Protein AF-A0A2V6ZSS8-F1 (afdb_monomer_lite)

pLDDT: mean 82.19, std 24.08, range [28.84, 98.81]

Foldseek 3Di:
DQPLVVFDDDPFKGFVLVVLQDPPRQLVVCLVQVLQNLQQCVCLQDPNDPPNQQLGIGTPVGYSSVSTDRDPDDAQQDDPVNSVVRSVVCNVVTCRVVSVVSNCRRVVVVVCVVCVQAADADQEEDADEPSGPVCVPPPNVVVVVCNCVRYVNYDYPPPNPPPVDVPDDPPDDPPDPPPPDDDPDDDDDDDD

Sequence (192 aa):
MRPTAAMPRTDEAIFYQLYFQTPGVAEAELERDVRATIRRLAYSGSGNAPGRDSIAMVSRGGGFLDHTTDPDTLPPWLSAADIEFYAGEFGRTGFRGGLSWYRNIDRNWELLAPFAGAVVTVPALYVAGDRDLVVRFPGMEQLIANLSTFVPQLRADGHAARLRALDAAGAGTRGERRHARIPQGRLKDAVR

Secondary structure (DSSP, 8-state):
--HHHHS-B-SSEEEHHHHTTSTTHHHHHHTTTHHHHHHHHHHHTSTT-S-GGGTTEEETTS-GGGGS---SS--TTS-HHHHHHHHHHHHHH-SHHHHHHHHTHHHHHHHTGGGTT----S-EEE---TT-TGGGSTTHHHHHHTHHHH-TTEEE-SS------S-S------------------------

Structure (mmCIF, N/CA/C/O backbone):
data_AF-A0A2V6ZSS8-F1
#
_entry.id   AF-A0A2V6ZSS8-F1
#
loop_
_atom_site.group_PDB
_atom_site.id
_atom_site.type_symbol
_atom_site.label_atom_id
_atom_site.label_alt_id
_atom_site.label_comp_id
_atom_site.label_asym_id
_atom_site.label_entity_id
_atom_site.label_seq_id
_atom_site.pdbx_PDB_ins_code
_atom_site.Cartn_x
_atom_site.Cartn_y
_atom_site.Cartn_z
_atom_site.occupancy
_atom_site.B_iso_or_equiv
_atom_site.auth_seq_id
_atom_site.auth_comp_id
_atom_site.auth_asym_id
_atom_site.auth_atom_id
_atom_site.pdbx_PDB_model_num
ATOM 1 N N . MET A 1 1 ? -23.009 4.887 0.726 1.00 86.88 1 MET A N 1
ATOM 2 C CA . MET A 1 1 ? -22.294 4.737 -0.561 1.00 86.88 1 MET A CA 1
ATOM 3 C C . MET A 1 1 ? -21.157 3.756 -0.334 1.00 86.88 1 MET A C 1
ATOM 5 O O . MET A 1 1 ? -20.526 3.859 0.709 1.00 86.88 1 MET A O 1
ATOM 9 N N . ARG A 1 2 ? -20.928 2.802 -1.245 1.00 94.94 2 ARG A N 1
ATOM 10 C CA . ARG A 1 2 ? -19.780 1.887 -1.141 1.00 94.94 2 ARG A CA 1
ATOM 11 C C . ARG A 1 2 ? -18.461 2.667 -1.273 1.00 94.94 2 ARG A C 1
ATOM 13 O O . ARG A 1 2 ? -18.422 3.569 -2.113 1.00 94.94 2 ARG A O 1
ATOM 20 N N . PRO A 1 3 ? -17.408 2.346 -0.502 1.00 95.62 3 PRO A N 1
ATOM 21 C CA . PRO A 1 3 ? -16.135 3.058 -0.579 1.00 95.62 3 PRO A CA 1
ATOM 22 C C . PRO A 1 3 ? -15.560 3.145 -1.993 1.00 95.62 3 PRO A C 1
ATOM 24 O O . PRO A 1 3 ? -15.170 4.232 -2.409 1.00 95.62 3 PRO A O 1
ATOM 27 N N . THR A 1 4 ? -15.564 2.051 -2.765 1.00 96.50 4 THR A N 1
ATOM 28 C CA . THR A 1 4 ? -15.014 2.083 -4.130 1.00 96.50 4 THR A CA 1
ATOM 29 C C . THR A 1 4 ? -15.743 3.092 -5.010 1.00 96.50 4 THR A C 1
ATOM 31 O O . THR A 1 4 ? -15.096 3.769 -5.799 1.00 96.50 4 THR A O 1
ATOM 34 N N . ALA A 1 5 ? -17.058 3.274 -4.850 1.00 96.12 5 ALA A N 1
ATOM 35 C CA . ALA A 1 5 ? -17.843 4.246 -5.613 1.00 96.12 5 ALA A CA 1
ATOM 36 C C . ALA A 1 5 ? -17.461 5.706 -5.310 1.00 96.12 5 ALA A C 1
ATOM 38 O O . ALA A 1 5 ? -17.611 6.555 -6.183 1.00 96.12 5 ALA A O 1
ATOM 39 N N . ALA A 1 6 ? -16.938 5.981 -4.111 1.00 94.06 6 ALA A N 1
ATOM 40 C CA . ALA A 1 6 ? -16.473 7.305 -3.700 1.00 94.06 6 ALA A CA 1
ATOM 41 C C . ALA A 1 6 ? -15.018 7.597 -4.108 1.00 94.06 6 ALA A C 1
ATOM 43 O O . ALA A 1 6 ? -14.571 8.737 -4.000 1.00 94.06 6 ALA A O 1
ATOM 44 N N . MET A 1 7 ? -14.258 6.585 -4.545 1.00 93.81 7 MET A N 1
ATOM 45 C CA . MET A 1 7 ? -12.843 6.763 -4.874 1.00 93.81 7 MET A CA 1
ATOM 46 C C . MET A 1 7 ? -12.642 7.626 -6.132 1.00 93.81 7 MET A C 1
ATOM 48 O O . MET A 1 7 ? -13.392 7.454 -7.108 1.00 93.81 7 MET A O 1
ATOM 52 N N . PRO A 1 8 ? -11.598 8.486 -6.146 1.00 93.06 8 PRO A N 1
ATOM 53 C CA . PRO A 1 8 ? -11.291 9.368 -7.267 1.00 93.06 8 PRO A CA 1
ATOM 54 C C . PRO A 1 8 ? -11.157 8.638 -8.604 1.00 93.06 8 PRO A C 1
ATOM 56 O O . PRO A 1 8 ? -10.581 7.550 -8.705 1.00 93.06 8 PRO A O 1
ATOM 59 N N . ARG A 1 9 ? -11.687 9.268 -9.649 1.00 94.38 9 ARG A N 1
ATOM 60 C CA . ARG A 1 9 ? -11.610 8.821 -11.041 1.00 94.38 9 ARG A CA 1
ATOM 61 C C . ARG A 1 9 ? -11.859 10.009 -11.964 1.00 94.38 9 ARG A C 1
ATOM 63 O O . ARG A 1 9 ? -12.684 10.861 -11.645 1.00 94.38 9 ARG A O 1
ATOM 70 N N . THR A 1 10 ? -11.180 10.026 -13.097 1.00 94.31 10 THR A N 1
ATOM 71 C CA . THR A 1 10 ? -11.422 10.938 -14.218 1.00 94.31 10 THR A CA 1
ATOM 72 C C . THR A 1 10 ? -11.614 10.115 -15.494 1.00 94.31 10 THR A C 1
ATOM 74 O O . THR A 1 10 ? -11.645 8.870 -15.454 1.00 94.31 10 THR A O 1
ATOM 77 N N . ASP A 1 11 ? -11.749 10.797 -16.627 1.00 94.44 11 ASP A N 1
ATOM 78 C CA . ASP A 1 11 ? -11.800 10.151 -17.936 1.00 94.44 11 ASP A CA 1
ATOM 79 C C . ASP A 1 11 ? -10.444 9.518 -18.296 1.00 94.44 11 ASP A C 1
ATOM 81 O O . ASP A 1 11 ? -10.400 8.487 -18.960 1.00 94.44 11 ASP A O 1
ATOM 85 N N . GLU A 1 12 ? -9.341 10.043 -17.759 1.00 94.06 12 GLU A N 1
ATOM 86 C CA . GLU A 1 12 ? -7.968 9.637 -18.072 1.00 94.06 12 GLU A CA 1
ATOM 87 C C . GLU A 1 12 ? -7.365 8.669 -17.048 1.00 94.06 12 GLU A C 1
ATOM 89 O O . GLU A 1 12 ? -6.534 7.834 -17.412 1.00 94.06 12 GLU A O 1
ATOM 94 N N . ALA A 1 13 ? -7.763 8.755 -15.773 1.00 94.81 13 ALA A N 1
ATOM 95 C CA . ALA A 1 13 ? -7.125 8.009 -14.690 1.00 94.81 13 ALA A CA 1
ATOM 96 C C . ALA A 1 13 ? -8.104 7.514 -13.616 1.00 94.81 13 ALA A C 1
ATOM 98 O O . ALA A 1 13 ? -9.203 8.037 -13.429 1.00 94.81 13 ALA A O 1
ATOM 99 N N . ILE A 1 14 ? -7.687 6.493 -12.871 1.00 95.62 14 ILE A N 1
ATOM 100 C CA . ILE A 1 14 ? -8.422 5.926 -11.736 1.00 95.62 14 ILE A CA 1
ATOM 101 C C . ILE A 1 14 ? -7.524 5.820 -10.514 1.00 95.62 14 ILE A C 1
ATOM 103 O O . ILE A 1 14 ? -6.328 5.591 -10.641 1.00 95.62 14 ILE A O 1
ATOM 107 N N . PHE A 1 15 ? -8.097 5.931 -9.319 1.00 94.75 15 PHE A N 1
ATOM 108 C CA . PHE A 1 15 ? -7.344 5.679 -8.095 1.00 94.75 15 PHE A CA 1
ATOM 109 C C . PHE A 1 15 ? -6.757 4.256 -8.084 1.00 94.75 15 PHE A C 1
ATOM 111 O O . PHE A 1 15 ? -7.429 3.306 -8.489 1.00 94.75 15 PHE A O 1
ATOM 118 N N . TYR A 1 16 ? -5.526 4.080 -7.601 1.00 94.06 16 TYR A N 1
ATOM 119 C CA . TYR A 1 16 ? -4.794 2.808 -7.695 1.00 94.06 16 TYR A CA 1
ATOM 120 C C . TYR A 1 16 ? -5.544 1.616 -7.075 1.00 94.06 16 TYR A C 1
ATOM 122 O O . TYR A 1 16 ? -5.496 0.499 -7.588 1.00 94.06 16 TYR A O 1
ATOM 130 N N . GLN A 1 17 ? -6.318 1.843 -6.009 1.00 95.81 17 GLN A N 1
ATOM 131 C CA . GLN A 1 17 ? -7.118 0.779 -5.393 1.00 95.81 17 GLN A CA 1
ATOM 132 C C . GLN A 1 17 ? -8.233 0.276 -6.317 1.00 95.81 17 GLN A C 1
ATOM 134 O O . GLN A 1 17 ? -8.630 -0.885 -6.206 1.00 95.81 17 GLN A O 1
ATOM 139 N N . LEU A 1 18 ? -8.720 1.123 -7.235 1.00 96.81 18 LEU A N 1
ATOM 140 C CA . LEU A 1 18 ? -9.650 0.734 -8.296 1.00 96.81 18 LEU A CA 1
ATOM 141 C C . LEU A 1 18 ? -8.941 -0.084 -9.380 1.00 96.81 18 LEU A C 1
ATOM 143 O O . LEU A 1 18 ? -9.507 -1.066 -9.854 1.00 96.81 18 LEU A O 1
ATOM 147 N N . TYR A 1 19 ? -7.699 0.266 -9.727 1.00 97.06 19 TYR A N 1
ATOM 148 C CA . TYR A 1 19 ? -6.880 -0.512 -10.665 1.00 97.06 19 TYR A CA 1
ATOM 149 C C . TYR A 1 19 ? -6.649 -1.951 -10.167 1.00 97.06 19 TYR A C 1
ATOM 151 O O . TYR A 1 19 ? -6.735 -2.906 -10.936 1.00 97.06 19 TYR A O 1
ATOM 159 N N . PHE A 1 20 ? -6.479 -2.139 -8.856 1.00 97.56 20 PHE A N 1
ATOM 160 C CA . PHE A 1 20 ? -6.298 -3.462 -8.245 1.00 97.56 20 PHE A CA 1
ATOM 161 C C . PHE A 1 20 ? -7.567 -4.336 -8.189 1.00 97.56 20 PHE A C 1
ATOM 163 O O . PHE A 1 20 ? -7.474 -5.524 -7.850 1.00 97.56 20 PHE A O 1
ATOM 170 N N . GLN A 1 21 ? -8.749 -3.794 -8.519 1.00 97.50 21 GLN A N 1
ATOM 171 C CA . GLN A 1 21 ? -10.015 -4.530 -8.397 1.00 97.50 21 GLN A CA 1
ATOM 172 C C . GLN A 1 21 ? -10.121 -5.694 -9.381 1.00 97.50 21 GLN A C 1
ATOM 174 O O . GLN A 1 21 ? -10.605 -6.757 -8.995 1.00 97.50 21 GLN A O 1
ATOM 179 N N . THR A 1 22 ? -9.651 -5.525 -10.619 1.00 96.44 22 THR A N 1
ATOM 180 C CA . THR A 1 22 ? -9.747 -6.564 -11.652 1.00 96.44 22 THR A CA 1
ATOM 181 C C . THR A 1 22 ? -8.678 -7.637 -11.422 1.00 96.44 22 THR A C 1
ATOM 183 O O . THR A 1 22 ? -7.485 -7.339 -11.540 1.00 96.44 22 THR A O 1
ATOM 186 N N . PRO A 1 23 ? -9.052 -8.891 -11.103 1.00 97.75 23 PRO A N 1
ATOM 187 C CA . PRO A 1 23 ? -8.078 -9.956 -10.893 1.00 97.75 23 PRO A CA 1
ATOM 188 C C . PRO A 1 23 ? -7.244 -10.229 -12.146 1.00 97.75 23 PRO A C 1
ATOM 190 O O . PRO A 1 23 ? -7.791 -10.333 -13.241 1.00 97.75 23 PRO A O 1
ATOM 193 N N . GLY A 1 24 ? -5.933 -10.384 -11.976 1.00 97.81 24 GLY A N 1
ATOM 194 C CA . GLY A 1 24 ? -5.002 -10.739 -13.046 1.00 97.81 24 GLY A CA 1
ATOM 195 C C . GLY A 1 24 ? -4.380 -9.544 -13.768 1.00 97.81 24 GLY A C 1
ATOM 196 O O . GLY A 1 24 ? -3.313 -9.706 -14.346 1.00 97.81 24 GLY A O 1
ATOM 197 N N . VAL A 1 25 ? -4.983 -8.350 -13.710 1.00 97.50 25 VAL A N 1
ATOM 198 C CA . VAL A 1 25 ? -4.445 -7.154 -14.390 1.00 97.50 25 VAL A CA 1
ATOM 199 C C . VAL A 1 25 ? -3.196 -6.643 -13.677 1.00 97.50 25 VAL A C 1
ATOM 201 O O . VAL A 1 25 ? -2.113 -6.628 -14.257 1.00 97.50 25 VAL A O 1
ATOM 204 N N . ALA A 1 26 ? -3.331 -6.282 -12.400 1.00 97.88 26 ALA A N 1
ATOM 205 C CA . ALA A 1 26 ? -2.204 -5.798 -11.612 1.00 97.88 26 ALA A CA 1
ATOM 206 C C . ALA A 1 26 ? -1.182 -6.913 -11.341 1.00 97.88 26 ALA A C 1
ATOM 208 O O . ALA A 1 26 ? 0.013 -6.658 -11.388 1.00 97.88 26 ALA A O 1
ATOM 209 N N . GLU A 1 27 ? -1.620 -8.159 -11.123 1.00 98.56 27 GLU A N 1
ATOM 210 C CA . GLU A 1 27 ? -0.700 -9.297 -11.004 1.00 98.56 27 GLU A CA 1
ATOM 211 C C . GLU A 1 27 ? 0.202 -9.437 -12.238 1.00 98.56 27 GLU A C 1
ATOM 213 O O . GLU A 1 27 ? 1.419 -9.470 -12.088 1.00 98.56 27 GLU A O 1
ATOM 218 N N . ALA A 1 28 ? -0.360 -9.431 -13.454 1.00 98.38 28 ALA A N 1
ATOM 219 C CA . ALA A 1 28 ? 0.429 -9.569 -14.680 1.00 98.38 28 ALA A CA 1
ATOM 220 C C . ALA A 1 28 ? 1.451 -8.436 -14.875 1.00 98.38 28 ALA A C 1
ATOM 222 O O . ALA A 1 28 ? 2.504 -8.642 -15.480 1.00 98.38 28 ALA A O 1
ATOM 223 N N . GLU A 1 29 ? 1.151 -7.234 -14.381 1.00 98.31 29 GLU A N 1
ATOM 224 C CA . GLU A 1 29 ? 2.091 -6.118 -14.390 1.00 98.31 29 GLU A CA 1
ATOM 225 C C . GLU A 1 29 ? 3.218 -6.309 -13.365 1.00 98.31 29 GLU A C 1
ATOM 227 O O . GLU A 1 29 ? 4.393 -6.264 -13.734 1.00 98.31 29 GLU A O 1
ATOM 232 N N . LEU A 1 30 ? 2.860 -6.525 -12.096 1.00 98.38 30 LEU A N 1
ATOM 233 C CA . LEU A 1 30 ? 3.795 -6.591 -10.969 1.00 98.38 30 LEU A CA 1
ATOM 234 C C . LEU A 1 30 ? 4.702 -7.832 -11.032 1.00 98.38 30 LEU A C 1
ATOM 236 O O . LEU A 1 30 ? 5.857 -7.786 -10.605 1.00 98.38 30 LEU A O 1
ATOM 240 N 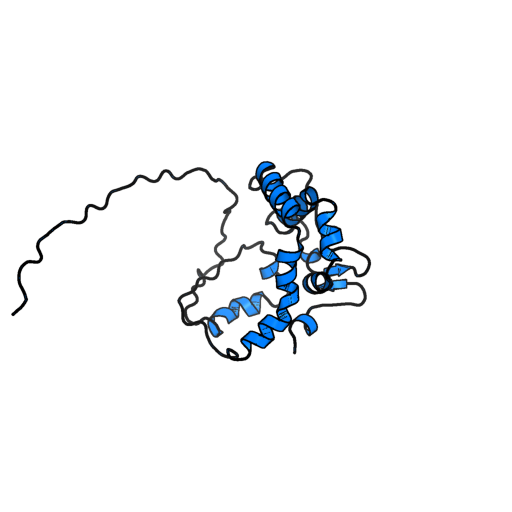N . GLU A 1 31 ? 4.201 -8.936 -11.589 1.00 98.62 31 GLU A N 1
ATOM 241 C CA . GLU A 1 31 ? 4.915 -10.216 -11.673 1.00 98.62 31 GLU A CA 1
ATOM 242 C C . GLU A 1 31 ? 5.841 -10.315 -12.892 1.00 98.62 31 GLU A C 1
ATOM 244 O O . GLU A 1 31 ? 6.659 -11.231 -12.957 1.00 98.62 31 GLU A O 1
ATOM 249 N N . ARG A 1 32 ? 5.779 -9.359 -13.834 1.00 98.31 32 ARG A N 1
ATOM 250 C CA . ARG A 1 32 ? 6.656 -9.337 -15.019 1.00 98.31 32 ARG A CA 1
ATOM 251 C C . ARG A 1 32 ? 8.137 -9.260 -14.642 1.00 98.31 32 ARG A C 1
ATOM 253 O O . ARG A 1 32 ? 8.962 -9.932 -15.252 1.00 98.31 32 ARG A O 1
ATOM 260 N N . ASP A 1 33 ? 8.452 -8.429 -13.655 1.00 98.50 33 ASP A N 1
ATOM 261 C CA . ASP A 1 33 ? 9.766 -8.342 -13.023 1.00 98.50 33 ASP A CA 1
ATOM 262 C C . ASP A 1 33 ? 9.564 -8.037 -11.537 1.00 98.50 33 ASP A C 1
ATOM 264 O O . ASP A 1 33 ? 9.429 -6.885 -11.117 1.00 98.50 33 ASP A O 1
ATOM 268 N N . VAL A 1 34 ? 9.503 -9.097 -10.731 1.00 98.69 34 VAL A N 1
ATOM 269 C CA . VAL A 1 34 ? 9.236 -8.991 -9.291 1.00 98.69 34 VAL A CA 1
ATOM 270 C C . VAL A 1 34 ? 10.326 -8.183 -8.587 1.00 98.69 34 VAL A C 1
ATOM 272 O O . VAL A 1 34 ? 10.026 -7.368 -7.716 1.00 98.69 34 VAL A O 1
ATOM 275 N N . ARG A 1 35 ? 11.593 -8.360 -8.976 1.00 98.38 35 ARG A N 1
ATOM 276 C CA . ARG A 1 35 ? 12.720 -7.658 -8.353 1.00 98.38 35 ARG A CA 1
ATOM 277 C C . ARG A 1 35 ? 12.646 -6.159 -8.629 1.00 98.38 35 ARG A C 1
ATOM 279 O O . ARG A 1 35 ? 12.791 -5.362 -7.699 1.00 98.38 35 ARG A O 1
ATOM 286 N N . ALA A 1 36 ? 12.389 -5.769 -9.878 1.00 98.19 36 ALA A N 1
ATOM 287 C CA . ALA A 1 36 ? 12.185 -4.368 -10.230 1.00 98.19 36 ALA A CA 1
ATOM 288 C C . ALA A 1 36 ? 10.945 -3.791 -9.539 1.00 98.19 36 ALA A C 1
ATOM 290 O O . ALA A 1 36 ? 11.022 -2.692 -8.995 1.00 98.19 36 ALA A O 1
ATOM 291 N N . THR A 1 37 ? 9.841 -4.536 -9.483 1.00 98.12 37 THR A N 1
ATOM 292 C CA . THR A 1 37 ? 8.622 -4.125 -8.777 1.00 98.12 37 THR A CA 1
ATOM 293 C C . THR A 1 37 ? 8.897 -3.824 -7.308 1.00 98.12 37 THR A C 1
ATOM 295 O O . THR A 1 37 ? 8.603 -2.724 -6.846 1.00 98.12 37 THR A O 1
ATOM 298 N N . ILE A 1 38 ? 9.519 -4.747 -6.570 1.00 98.25 38 ILE A N 1
ATOM 299 C CA . ILE A 1 38 ? 9.841 -4.541 -5.151 1.00 98.25 38 ILE A CA 1
ATOM 300 C C . ILE A 1 38 ? 10.738 -3.315 -4.960 1.00 98.25 38 ILE A C 1
ATOM 302 O O . ILE A 1 38 ? 10.448 -2.474 -4.108 1.00 98.25 38 ILE A O 1
ATOM 306 N N . ARG A 1 39 ? 11.778 -3.161 -5.788 1.00 97.81 39 ARG A N 1
ATOM 307 C CA . ARG A 1 39 ? 12.677 -1.999 -5.738 1.00 97.81 39 ARG A CA 1
ATOM 308 C C . ARG A 1 39 ? 11.941 -0.681 -5.996 1.00 97.81 39 ARG A C 1
ATOM 310 O 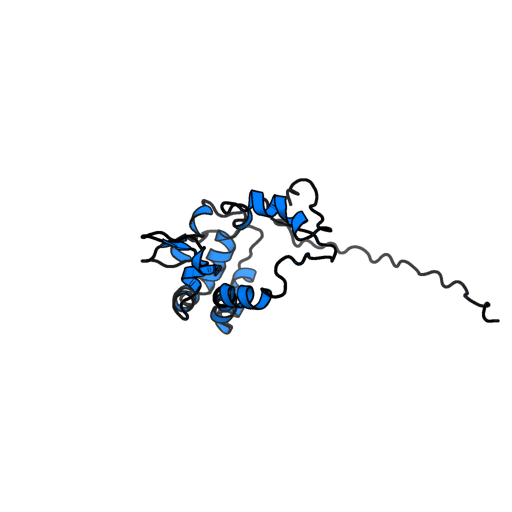O . ARG A 1 39 ? 12.083 0.256 -5.210 1.00 97.81 39 ARG A O 1
ATOM 317 N N . ARG A 1 40 ? 11.129 -0.620 -7.053 1.00 95.50 40 ARG A N 1
ATOM 318 C CA . ARG A 1 40 ? 10.342 0.562 -7.439 1.00 95.50 40 ARG A CA 1
ATOM 319 C C . ARG A 1 40 ? 9.334 0.953 -6.373 1.00 95.50 40 ARG A C 1
ATOM 321 O O . ARG A 1 40 ? 9.247 2.131 -6.034 1.00 95.50 40 ARG A O 1
ATOM 328 N N . LEU A 1 41 ? 8.595 -0.013 -5.826 1.00 94.38 41 LEU A N 1
ATOM 329 C CA . LEU A 1 41 ? 7.575 0.242 -4.808 1.00 94.38 41 LEU A CA 1
ATOM 330 C C . LEU A 1 41 ? 8.193 0.672 -3.477 1.00 94.38 41 LEU A C 1
ATOM 332 O O . LEU A 1 41 ? 7.745 1.663 -2.899 1.00 94.38 41 LEU A O 1
ATOM 336 N N . ALA A 1 42 ? 9.249 -0.012 -3.026 1.00 94.75 42 ALA A N 1
ATOM 337 C CA . ALA A 1 42 ? 9.956 0.351 -1.801 1.00 94.75 42 ALA A CA 1
ATOM 338 C C . ALA A 1 42 ? 10.545 1.764 -1.890 1.00 94.75 42 ALA A C 1
ATOM 340 O O . ALA A 1 42 ? 10.424 2.540 -0.945 1.00 94.75 42 ALA A O 1
ATOM 341 N N . TYR A 1 43 ? 11.129 2.134 -3.035 1.00 93.44 43 TYR A N 1
ATOM 342 C CA . TYR A 1 43 ? 11.662 3.477 -3.237 1.00 93.44 43 TYR A CA 1
ATOM 343 C C . TYR A 1 43 ? 10.560 4.531 -3.386 1.00 93.44 43 TYR A C 1
ATOM 345 O O . TYR A 1 43 ? 10.563 5.515 -2.647 1.00 93.44 43 TYR A O 1
ATOM 353 N N . SER A 1 44 ? 9.598 4.321 -4.288 1.00 91.50 44 SER A N 1
ATOM 354 C CA . SER A 1 44 ? 8.553 5.306 -4.617 1.00 91.50 44 SER A CA 1
ATOM 355 C C . SER A 1 44 ? 7.613 5.592 -3.445 1.00 91.50 44 SER A C 1
ATOM 357 O O . SER A 1 44 ? 7.149 6.719 -3.292 1.00 91.50 44 SER A O 1
ATOM 359 N N . GLY A 1 45 ? 7.373 4.601 -2.579 1.00 89.31 45 GLY A N 1
ATOM 360 C CA . GLY A 1 45 ? 6.619 4.781 -1.336 1.00 89.31 45 GLY A CA 1
ATOM 361 C C . GLY A 1 45 ? 7.412 5.447 -0.203 1.00 89.31 45 GLY A C 1
ATOM 362 O O . GLY A 1 45 ? 6.831 5.812 0.816 1.00 89.31 45 GLY A O 1
ATOM 363 N N . SER A 1 46 ? 8.731 5.614 -0.346 1.00 89.94 46 SER A N 1
ATOM 364 C CA . SER A 1 46 ? 9.606 6.061 0.742 1.00 89.94 46 SER A CA 1
ATOM 365 C C . SER A 1 46 ? 9.760 7.572 0.857 1.00 89.94 46 SER A C 1
ATOM 367 O O . SER A 1 46 ? 9.517 8.339 -0.074 1.00 89.94 46 SER A O 1
ATOM 369 N N . GLY A 1 47 ? 10.316 7.995 1.998 1.00 88.75 47 GLY A N 1
ATOM 370 C CA . GLY A 1 47 ? 10.865 9.321 2.296 1.00 88.75 47 GLY A CA 1
ATOM 371 C C . GLY A 1 47 ? 11.876 9.893 1.290 1.00 88.75 47 GLY A C 1
ATOM 372 O O . GLY A 1 47 ? 12.143 11.098 1.362 1.00 88.75 47 GLY A O 1
ATOM 373 N N . ASN A 1 48 ? 12.394 9.104 0.346 1.00 89.06 48 ASN A N 1
ATOM 374 C CA . ASN A 1 48 ? 13.457 9.503 -0.582 1.00 89.06 48 ASN A CA 1
ATOM 375 C C . ASN A 1 48 ? 12.992 9.762 -2.022 1.00 89.06 48 ASN A C 1
ATOM 377 O O . ASN A 1 48 ? 13.748 10.377 -2.771 1.00 89.06 48 ASN A O 1
ATOM 381 N N . ALA A 1 49 ? 11.785 9.341 -2.413 1.00 85.94 49 ALA A N 1
ATOM 382 C CA . ALA A 1 49 ? 11.314 9.529 -3.784 1.00 85.94 49 ALA A CA 1
ATOM 383 C C . ALA A 1 49 ? 10.894 10.987 -4.078 1.00 85.94 49 ALA A C 1
ATOM 385 O O . ALA A 1 49 ? 10.227 11.615 -3.234 1.00 85.94 49 ALA A O 1
ATOM 386 N N . PRO A 1 50 ? 11.262 11.533 -5.257 1.00 75.62 50 PRO A N 1
ATOM 387 C CA . PRO A 1 50 ? 10.751 12.808 -5.754 1.00 75.62 50 PRO A CA 1
ATOM 388 C C . PRO A 1 50 ? 9.306 12.662 -6.271 1.00 75.62 50 PRO A C 1
ATOM 390 O O . PRO A 1 50 ? 8.920 11.589 -6.716 1.00 75.62 50 PRO A O 1
ATOM 393 N N . GLY A 1 51 ? 8.509 13.738 -6.226 1.00 66.38 51 GLY A N 1
ATOM 394 C CA . GLY A 1 51 ? 7.225 13.823 -6.950 1.00 66.38 51 GLY A CA 1
ATOM 395 C C . GLY A 1 51 ? 6.182 12.745 -6.613 1.00 66.38 51 GLY A C 1
ATOM 396 O O . GLY A 1 51 ? 5.663 12.094 -7.508 1.00 66.38 51 GLY A O 1
ATOM 397 N N . ARG A 1 52 ? 5.861 12.551 -5.327 1.00 62.62 52 ARG A N 1
ATOM 398 C CA . ARG A 1 52 ? 5.027 11.427 -4.839 1.00 62.62 52 ARG A CA 1
ATOM 399 C C . ARG A 1 52 ? 3.538 11.524 -5.143 1.00 62.62 52 ARG A C 1
ATOM 401 O O . ARG A 1 52 ? 2.826 10.538 -4.973 1.00 62.62 52 ARG A O 1
ATOM 408 N N . ASP A 1 53 ? 3.071 12.689 -5.569 1.00 58.59 53 ASP A N 1
ATOM 409 C CA . ASP A 1 53 ? 1.645 12.943 -5.773 1.00 58.59 53 ASP A CA 1
ATOM 410 C C . ASP A 1 53 ? 1.070 12.112 -6.942 1.00 58.59 53 ASP A C 1
ATOM 412 O O . ASP A 1 53 ? -0.145 11.957 -7.049 1.00 58.59 53 ASP A O 1
ATOM 416 N N . SER A 1 54 ? 1.930 11.527 -7.791 1.00 62.03 54 SER A N 1
ATOM 417 C CA . SER A 1 54 ? 1.525 10.782 -8.990 1.00 62.03 54 SER A CA 1
ATOM 418 C C . SER A 1 54 ? 1.094 9.336 -8.741 1.00 62.03 54 SER A C 1
ATOM 420 O O . SER A 1 54 ? 0.274 8.831 -9.500 1.00 62.03 54 SER A O 1
ATOM 422 N N . ILE A 1 55 ? 1.577 8.649 -7.694 1.00 71.25 55 ILE A N 1
ATOM 423 C CA . ILE A 1 55 ? 1.361 7.186 -7.593 1.00 71.25 55 ILE A CA 1
ATOM 424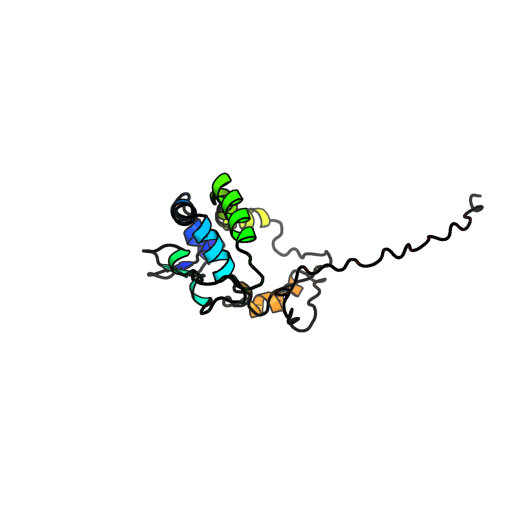 C C . ILE A 1 55 ? -0.099 6.818 -7.285 1.00 71.25 55 ILE A C 1
ATOM 426 O O . ILE A 1 55 ? -0.512 5.671 -7.438 1.00 71.25 55 ILE A O 1
ATOM 430 N N . ALA A 1 56 ? -0.884 7.781 -6.797 1.00 84.25 56 ALA A N 1
ATOM 431 C CA . ALA A 1 56 ? -2.258 7.549 -6.381 1.00 84.25 56 ALA A CA 1
ATOM 432 C C . ALA A 1 56 ? -3.206 7.300 -7.564 1.00 84.25 56 ALA A C 1
ATOM 434 O O . ALA A 1 56 ? -4.205 6.598 -7.395 1.00 84.25 56 ALA A O 1
ATOM 435 N N . MET A 1 57 ? -2.912 7.869 -8.736 1.00 91.94 57 MET A N 1
ATOM 436 C CA . MET A 1 57 ? -3.783 7.840 -9.909 1.00 91.94 57 MET A CA 1
ATOM 437 C C . MET A 1 57 ? -3.109 7.082 -11.053 1.00 91.94 57 MET A C 1
ATOM 439 O O . MET A 1 57 ? -2.060 7.475 -11.541 1.00 91.94 57 MET A O 1
ATOM 443 N N . VAL A 1 58 ? -3.747 6.006 -11.504 1.00 94.19 58 VAL A N 1
ATOM 444 C CA . VAL A 1 58 ? -3.285 5.145 -12.593 1.00 94.19 58 VAL A CA 1
ATOM 445 C C . VAL A 1 58 ? -3.994 5.535 -13.882 1.00 94.19 58 VAL A C 1
ATOM 447 O O . VAL A 1 58 ? -5.226 5.509 -13.952 1.00 94.19 58 VAL A O 1
ATOM 450 N N . SER A 1 59 ? -3.222 5.881 -14.909 1.00 93.44 59 SER A N 1
ATOM 451 C CA . SER A 1 59 ? -3.728 6.145 -16.260 1.00 93.44 59 SER A CA 1
ATOM 452 C C . SER A 1 59 ? -4.477 4.930 -16.807 1.00 93.44 59 SER A C 1
ATOM 454 O O . SER A 1 59 ? -3.978 3.811 -16.742 1.00 93.44 59 SER A O 1
ATOM 456 N N . ARG A 1 60 ? -5.646 5.125 -17.421 1.00 92.12 60 ARG A N 1
ATOM 457 C CA . ARG A 1 60 ? -6.478 4.016 -17.932 1.00 92.12 60 ARG A CA 1
ATOM 458 C C . ARG A 1 60 ? -5.844 3.211 -19.070 1.00 92.12 60 ARG A C 1
ATOM 460 O O . ARG A 1 60 ? -6.265 2.085 -19.306 1.00 92.12 60 ARG A O 1
ATOM 467 N N . GLY A 1 61 ? -4.874 3.791 -19.779 1.00 90.94 61 GLY A N 1
ATOM 468 C CA . GLY A 1 61 ? -4.087 3.116 -20.818 1.00 90.94 61 GLY A CA 1
ATOM 469 C C . GLY A 1 61 ? -2.731 2.587 -20.342 1.00 90.94 61 GLY A C 1
ATOM 470 O O . GLY A 1 61 ? -1.972 2.090 -21.168 1.00 90.94 61 GLY A O 1
ATOM 471 N N . GLY A 1 62 ? -2.412 2.733 -19.053 1.00 92.25 62 GLY A N 1
ATOM 472 C CA . GLY A 1 62 ? -1.125 2.359 -18.472 1.00 92.25 62 GLY A CA 1
ATOM 473 C C . GLY A 1 62 ? -1.271 1.446 -17.260 1.00 92.25 62 GLY A C 1
ATOM 474 O O . GLY A 1 62 ? -2.356 0.949 -16.950 1.00 92.25 62 GLY A O 1
ATOM 475 N N . GLY A 1 63 ? -0.148 1.228 -16.589 1.00 94.25 63 GLY A N 1
ATOM 476 C CA . GLY A 1 63 ? -0.038 0.421 -15.385 1.00 94.25 63 GLY A CA 1
ATOM 477 C C . GLY A 1 63 ? 0.258 1.245 -14.135 1.00 94.25 63 GLY A C 1
ATOM 478 O O . GLY A 1 63 ? 0.565 2.438 -14.187 1.00 94.25 63 GLY A O 1
ATOM 479 N N . PHE A 1 64 ? 0.162 0.603 -12.975 1.00 95.00 64 PHE A N 1
ATOM 480 C CA . PHE A 1 64 ? 0.494 1.234 -11.700 1.00 95.00 64 PHE A CA 1
ATOM 481 C C . PHE A 1 64 ? 1.984 1.603 -11.609 1.00 95.00 64 PHE A C 1
ATOM 483 O O . PHE A 1 64 ? 2.331 2.654 -11.070 1.00 95.00 64 PHE A O 1
ATOM 490 N N . LEU A 1 65 ? 2.869 0.774 -12.170 1.00 94.50 65 LEU A N 1
ATOM 491 C CA . LEU A 1 65 ? 4.316 0.983 -12.140 1.00 94.50 65 LEU A CA 1
ATOM 492 C C . LEU A 1 65 ? 4.783 2.122 -13.053 1.00 94.50 65 LEU A C 1
ATOM 494 O O . LEU A 1 65 ? 5.892 2.620 -12.844 1.00 94.50 65 LEU A O 1
ATOM 498 N N . ASP A 1 66 ? 3.962 2.578 -14.003 1.00 92.38 66 ASP A N 1
ATOM 499 C CA . ASP A 1 66 ? 4.281 3.729 -14.866 1.00 92.38 66 ASP A CA 1
ATOM 500 C C . ASP A 1 66 ? 4.428 5.029 -14.064 1.00 92.38 66 ASP A C 1
ATOM 502 O O . ASP A 1 66 ? 5.123 5.953 -14.480 1.00 92.38 66 ASP A O 1
ATOM 506 N N . HIS A 1 67 ? 3.813 5.082 -12.880 1.00 87.81 67 HIS A N 1
ATOM 507 C CA . HIS A 1 67 ? 3.863 6.228 -11.970 1.00 87.81 67 HIS A CA 1
ATOM 508 C C . HIS A 1 67 ? 4.907 6.057 -10.862 1.00 87.81 67 HIS A C 1
ATOM 510 O O . HIS A 1 67 ? 4.928 6.835 -9.912 1.00 87.81 67 HIS A O 1
ATOM 516 N N . THR A 1 68 ? 5.774 5.046 -10.968 1.00 91.38 68 THR A N 1
ATOM 517 C CA . THR A 1 68 ? 6.836 4.757 -9.993 1.00 91.38 68 THR A CA 1
ATOM 518 C C . THR A 1 68 ? 8.209 5.128 -10.540 1.00 91.38 68 THR A C 1
ATOM 520 O O . THR A 1 68 ? 8.459 5.071 -11.742 1.00 91.38 68 THR A O 1
ATOM 523 N N . THR A 1 69 ? 9.128 5.487 -9.645 1.00 91.12 69 THR A N 1
ATOM 524 C CA . THR A 1 69 ? 10.534 5.712 -9.993 1.00 91.12 69 THR A CA 1
ATOM 525 C C . THR A 1 69 ? 11.338 4.448 -9.748 1.00 91.12 69 THR A C 1
ATOM 527 O O . THR A 1 69 ? 11.241 3.838 -8.680 1.00 91.12 69 THR A O 1
ATOM 530 N N . ASP A 1 70 ? 12.180 4.099 -10.717 1.00 92.69 70 ASP A N 1
ATOM 531 C CA . ASP A 1 70 ? 13.179 3.057 -10.547 1.00 92.69 70 ASP A CA 1
ATOM 532 C C . ASP A 1 70 ? 14.531 3.677 -10.180 1.00 92.69 70 ASP A C 1
ATOM 534 O O . ASP A 1 70 ? 15.133 4.338 -11.025 1.00 92.69 70 ASP A O 1
ATOM 538 N N . PRO A 1 71 ? 15.001 3.552 -8.929 1.00 92.88 71 PRO A N 1
ATOM 539 C CA . PRO A 1 71 ? 16.203 4.254 -8.505 1.00 92.88 71 PRO A CA 1
ATOM 540 C C . PRO A 1 71 ? 17.471 3.604 -9.073 1.00 92.88 71 PRO A C 1
ATOM 542 O O . PRO A 1 71 ? 17.663 2.391 -8.941 1.00 92.88 71 PRO A O 1
ATOM 545 N N . ASP A 1 72 ? 18.386 4.427 -9.592 1.00 91.94 72 ASP A N 1
ATOM 546 C CA . ASP A 1 72 ? 19.741 3.999 -9.976 1.00 91.94 72 ASP A CA 1
ATOM 547 C C . ASP A 1 72 ? 20.567 3.550 -8.761 1.00 91.94 72 ASP A C 1
ATOM 549 O O . ASP A 1 72 ? 21.436 2.686 -8.859 1.00 91.94 72 ASP A O 1
ATOM 553 N N . THR A 1 73 ? 20.317 4.146 -7.591 1.00 94.00 73 THR A N 1
ATOM 554 C CA . THR A 1 73 ? 20.999 3.822 -6.331 1.00 94.00 73 THR A CA 1
ATOM 555 C C . THR A 1 73 ? 19.987 3.719 -5.198 1.00 94.00 73 THR A C 1
ATOM 557 O O . THR A 1 73 ? 19.128 4.587 -5.038 1.00 94.00 73 THR A O 1
ATOM 560 N N . LEU A 1 74 ? 20.096 2.659 -4.396 1.00 95.75 74 LEU A N 1
ATOM 561 C CA . LEU A 1 74 ? 19.218 2.451 -3.248 1.00 95.75 74 LEU A CA 1
ATOM 562 C C . LEU A 1 74 ? 19.534 3.447 -2.120 1.00 95.75 74 LEU A C 1
ATOM 564 O O . LEU A 1 74 ? 20.701 3.792 -1.908 1.00 95.75 74 LEU A O 1
ATOM 568 N N . PRO A 1 75 ? 18.518 3.907 -1.370 1.00 94.19 75 PRO A N 1
ATOM 569 C CA . PRO A 1 75 ? 18.753 4.734 -0.197 1.00 94.19 75 PRO A CA 1
ATOM 570 C C . PRO A 1 75 ? 19.461 3.927 0.912 1.00 94.19 75 PRO A C 1
ATOM 572 O O . PRO A 1 75 ? 19.304 2.710 0.974 1.00 94.19 75 PRO A O 1
ATOM 575 N N . PRO A 1 76 ? 20.193 4.574 1.842 1.00 95.88 76 PRO A N 1
ATOM 576 C CA . PRO A 1 76 ? 21.026 3.874 2.832 1.00 95.88 76 PRO A CA 1
ATOM 577 C C . PRO A 1 76 ? 20.292 2.913 3.781 1.00 95.88 76 PRO A C 1
ATOM 579 O O . PRO A 1 76 ? 20.933 2.074 4.407 1.00 95.88 76 PRO A O 1
ATOM 582 N N . TRP A 1 77 ? 18.972 3.051 3.926 1.00 95.06 77 TRP A N 1
ATOM 583 C CA . TRP A 1 77 ? 18.138 2.186 4.765 1.00 95.06 77 TRP A CA 1
ATOM 584 C C . TRP A 1 77 ? 17.650 0.921 4.040 1.00 95.06 77 TRP A C 1
ATOM 586 O O . TRP A 1 77 ? 17.137 0.022 4.699 1.00 95.06 77 TRP A O 1
ATOM 596 N N . LEU A 1 78 ? 17.800 0.846 2.712 1.00 96.12 78 LEU A N 1
ATOM 597 C CA . LEU A 1 78 ? 17.314 -0.252 1.879 1.00 96.12 78 LEU A CA 1
ATOM 598 C C . LEU A 1 78 ? 18.489 -0.921 1.168 1.00 96.12 78 LEU A C 1
ATOM 600 O O . LEU A 1 78 ? 19.069 -0.364 0.237 1.00 96.12 78 LEU A O 1
ATOM 604 N N . SER A 1 79 ? 18.853 -2.123 1.598 1.00 97.56 79 SER A N 1
ATOM 605 C CA . SER A 1 79 ? 19.972 -2.850 1.004 1.00 97.56 79 SER A CA 1
ATOM 606 C C . SER A 1 79 ? 19.540 -3.687 -0.202 1.00 97.56 79 SER A C 1
ATOM 608 O O . SER A 1 79 ? 18.371 -4.029 -0.378 1.00 97.56 79 SER A O 1
ATOM 610 N N . ALA A 1 80 ? 20.511 -4.093 -1.026 1.00 97.75 80 ALA A N 1
ATOM 611 C CA . ALA A 1 80 ? 20.256 -5.059 -2.092 1.00 97.75 80 ALA A CA 1
ATOM 612 C C . ALA A 1 80 ? 19.768 -6.412 -1.540 1.00 97.75 80 ALA A C 1
ATOM 614 O O . ALA A 1 80 ? 18.943 -7.060 -2.173 1.00 97.75 80 ALA A O 1
ATOM 615 N N . ALA A 1 81 ? 20.235 -6.820 -0.354 1.00 98.50 81 ALA A N 1
ATOM 616 C CA . ALA A 1 81 ? 19.800 -8.061 0.283 1.00 98.50 81 ALA A CA 1
ATOM 617 C C . ALA A 1 81 ? 18.319 -8.012 0.692 1.00 98.50 81 ALA A C 1
ATOM 619 O O . ALA A 1 81 ? 17.622 -9.013 0.542 1.00 98.50 81 ALA A O 1
ATOM 620 N N . ASP A 1 82 ? 17.825 -6.851 1.137 1.00 98.31 82 ASP A N 1
ATOM 621 C CA . ASP A 1 82 ? 16.399 -6.660 1.430 1.00 98.31 82 ASP A CA 1
ATOM 622 C C . ASP A 1 82 ? 15.562 -6.825 0.158 1.00 98.31 82 ASP A C 1
ATOM 624 O O . ASP A 1 82 ? 14.558 -7.538 0.161 1.00 98.31 82 ASP A O 1
ATOM 628 N N . ILE A 1 83 ? 16.004 -6.221 -0.954 1.00 98.56 83 ILE A N 1
ATOM 629 C CA . ILE A 1 83 ? 15.343 -6.370 -2.257 1.00 98.56 83 ILE A CA 1
ATOM 630 C C . ILE A 1 83 ? 15.298 -7.838 -2.682 1.00 98.56 83 ILE A C 1
ATOM 632 O O . ILE A 1 83 ? 14.226 -8.311 -3.052 1.00 98.56 83 ILE A O 1
ATOM 636 N N . GLU A 1 84 ? 16.414 -8.568 -2.595 1.00 98.69 84 GLU A N 1
ATOM 637 C CA . GLU A 1 84 ? 16.442 -9.989 -2.965 1.00 98.69 84 GLU A CA 1
ATOM 638 C C . GLU A 1 84 ? 15.517 -10.831 -2.094 1.00 98.69 84 GLU A C 1
ATOM 640 O O . GLU A 1 84 ? 14.813 -11.701 -2.606 1.00 98.69 84 GLU A O 1
ATOM 645 N N . PHE A 1 85 ? 15.494 -10.565 -0.789 1.00 98.81 85 PHE A N 1
ATOM 646 C CA . PHE A 1 85 ? 14.638 -11.289 0.138 1.00 98.81 85 PHE A CA 1
ATOM 647 C C . PHE A 1 85 ? 13.159 -11.118 -0.225 1.00 98.81 85 PHE A C 1
ATOM 649 O O . PHE A 1 85 ? 12.452 -12.102 -0.450 1.00 98.81 85 PHE A O 1
ATOM 656 N N . TYR A 1 86 ? 12.690 -9.873 -0.349 1.00 98.62 86 TYR A N 1
ATOM 657 C CA . TYR A 1 86 ? 11.290 -9.612 -0.685 1.00 98.62 86 TYR A CA 1
ATOM 658 C C . TYR A 1 86 ? 10.949 -10.058 -2.109 1.00 98.62 86 TYR A C 1
ATOM 660 O O . TYR A 1 86 ? 9.877 -10.620 -2.325 1.00 98.62 86 TYR A O 1
ATOM 668 N N . ALA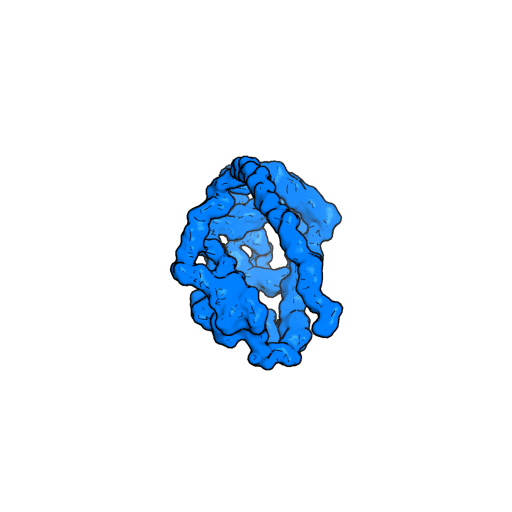 A 1 87 ? 11.853 -9.879 -3.075 1.00 98.69 87 ALA A N 1
ATOM 669 C CA . ALA A 1 87 ? 11.640 -10.369 -4.432 1.00 98.69 87 ALA A CA 1
ATOM 670 C C . ALA A 1 87 ? 11.505 -11.899 -4.473 1.00 98.69 87 ALA A C 1
ATOM 672 O O . ALA A 1 87 ? 10.649 -12.410 -5.193 1.00 98.69 87 ALA A O 1
ATOM 673 N N . GLY A 1 88 ? 12.283 -12.629 -3.668 1.00 98.75 88 GLY A N 1
ATOM 674 C CA . GLY A 1 88 ? 12.150 -14.078 -3.513 1.00 98.75 88 GLY A CA 1
ATOM 675 C C . GLY A 1 88 ? 10.792 -14.488 -2.937 1.00 98.75 88 GLY A C 1
ATOM 676 O O . GLY A 1 88 ? 10.118 -15.357 -3.497 1.00 98.75 88 GLY A O 1
ATOM 677 N N . GLU A 1 89 ? 10.341 -13.825 -1.868 1.00 98.69 89 GLU A N 1
ATOM 678 C CA . GLU A 1 89 ? 9.044 -14.126 -1.250 1.00 98.69 89 GLU A CA 1
ATOM 679 C C . GLU A 1 89 ? 7.862 -13.825 -2.182 1.00 98.69 89 GLU A C 1
ATOM 681 O O . GLU A 1 89 ? 6.960 -14.659 -2.331 1.00 98.69 89 GLU A O 1
ATOM 686 N N . PHE A 1 90 ? 7.872 -12.679 -2.867 1.00 98.56 90 PHE A N 1
ATOM 687 C CA . PHE A 1 90 ? 6.831 -12.329 -3.837 1.00 98.56 90 PHE A CA 1
ATOM 688 C C . PHE A 1 90 ? 6.926 -13.153 -5.127 1.00 98.56 90 PHE A C 1
ATOM 690 O O . PHE A 1 90 ? 5.895 -13.470 -5.708 1.00 98.56 90 PHE A O 1
ATOM 697 N N . GLY A 1 91 ? 8.117 -13.593 -5.538 1.00 98.50 91 GLY A N 1
ATOM 698 C CA . GLY A 1 91 ? 8.282 -14.526 -6.655 1.00 98.50 91 GLY A CA 1
ATOM 699 C C . GLY A 1 91 ? 7.677 -15.902 -6.365 1.00 98.50 91 GLY A C 1
ATOM 700 O O . GLY A 1 91 ? 7.131 -16.542 -7.259 1.00 98.50 91 GLY A O 1
ATOM 701 N N . ARG A 1 92 ? 7.713 -16.346 -5.102 1.00 98.44 92 ARG A N 1
ATOM 702 C CA . ARG A 1 92 ? 7.106 -17.612 -4.665 1.00 98.44 92 ARG A CA 1
ATOM 703 C C . ARG A 1 92 ? 5.592 -17.516 -4.465 1.00 98.44 92 ARG A C 1
ATOM 705 O O . ARG A 1 92 ? 4.884 -18.492 -4.700 1.00 98.44 92 ARG A O 1
ATOM 712 N N . THR A 1 93 ? 5.103 -16.389 -3.950 1.00 98.25 93 THR A N 1
ATOM 713 C CA . THR A 1 93 ? 3.703 -16.236 -3.505 1.00 98.25 93 THR A CA 1
ATOM 714 C C . THR A 1 93 ? 2.806 -15.495 -4.496 1.00 98.25 93 THR A C 1
ATOM 716 O O . THR A 1 93 ? 1.584 -15.659 -4.441 1.00 98.25 93 THR A O 1
ATOM 719 N N . GLY A 1 94 ? 3.392 -14.709 -5.400 1.00 98.19 94 GLY A N 1
ATOM 720 C CA . GLY A 1 94 ? 2.687 -13.757 -6.252 1.00 98.19 94 GLY A CA 1
ATOM 721 C C . GLY A 1 94 ? 2.097 -12.576 -5.473 1.00 98.19 94 GLY A C 1
ATOM 722 O O . GLY A 1 94 ? 2.142 -12.502 -4.243 1.00 98.19 94 GLY A O 1
ATOM 723 N N . PHE A 1 95 ? 1.483 -11.635 -6.192 1.00 98.62 95 PHE A N 1
ATOM 724 C CA . PHE A 1 95 ? 0.898 -10.422 -5.595 1.00 98.62 95 PHE A CA 1
ATOM 725 C C . PHE A 1 95 ? -0.595 -10.556 -5.286 1.00 98.62 95 PHE A C 1
ATOM 727 O O . PHE A 1 95 ? -1.154 -9.749 -4.537 1.00 98.62 95 PHE A O 1
ATOM 734 N N . ARG A 1 96 ? -1.257 -11.594 -5.814 1.00 98.25 96 ARG A N 1
ATOM 735 C CA . ARG A 1 96 ? -2.710 -11.797 -5.686 1.00 98.25 96 ARG A CA 1
ATOM 736 C C . ARG A 1 96 ? -3.207 -11.720 -4.243 1.00 98.25 96 ARG A C 1
ATOM 738 O O . ARG A 1 96 ? -4.263 -11.132 -4.000 1.00 98.25 96 ARG A O 1
ATOM 745 N N . GLY A 1 97 ? -2.479 -12.314 -3.297 1.00 97.62 97 GLY A N 1
ATOM 746 C CA . GLY A 1 97 ? -2.845 -12.307 -1.878 1.00 97.62 97 GLY A CA 1
ATOM 747 C C . GLY A 1 97 ? -2.919 -10.886 -1.316 1.00 97.62 97 GLY A C 1
ATOM 748 O O . GLY A 1 97 ? -3.969 -10.470 -0.829 1.00 97.62 97 GLY A O 1
ATOM 749 N N . GLY A 1 98 ? -1.838 -10.116 -1.470 1.00 96.94 98 GLY A N 1
ATOM 750 C CA . GLY A 1 98 ? -1.774 -8.718 -1.035 1.00 96.94 98 GLY A CA 1
ATOM 751 C C . GLY A 1 98 ? -2.817 -7.836 -1.726 1.00 96.94 98 GLY A C 1
ATOM 752 O O . GLY A 1 98 ? -3.544 -7.099 -1.063 1.00 96.94 98 GLY A O 1
ATOM 753 N N . LEU A 1 99 ? -2.969 -7.971 -3.046 1.00 98.19 99 LEU A N 1
ATOM 754 C CA . LEU A 1 99 ? -3.936 -7.189 -3.824 1.00 98.19 99 LEU A CA 1
ATOM 755 C C . LEU A 1 99 ? -5.395 -7.476 -3.441 1.00 98.19 99 LEU A C 1
ATOM 757 O O . LEU A 1 99 ? -6.259 -6.607 -3.560 1.00 98.19 99 LEU A O 1
ATOM 761 N N . SER A 1 100 ? -5.688 -8.677 -2.938 1.00 98.19 100 SER A N 1
ATOM 762 C CA . SER A 1 100 ? -7.049 -9.059 -2.551 1.00 98.19 100 SER A CA 1
ATOM 763 C C . SER A 1 100 ? -7.567 -8.322 -1.312 1.00 98.19 100 SER A C 1
ATOM 765 O O . SER A 1 100 ? -8.783 -8.269 -1.121 1.00 98.19 100 SER A O 1
ATOM 767 N N . TRP A 1 101 ? -6.702 -7.677 -0.522 1.00 97.56 101 TRP A N 1
ATOM 768 C CA . TRP A 1 101 ? -7.142 -6.745 0.521 1.00 97.56 101 TRP A CA 1
ATOM 769 C C . TRP A 1 101 ? -7.919 -5.564 -0.065 1.00 97.56 101 TRP A C 1
ATOM 771 O O . TRP A 1 101 ? -9.001 -5.243 0.423 1.00 97.56 101 TRP A O 1
ATOM 781 N N . TYR A 1 102 ? -7.435 -4.984 -1.168 1.00 97.44 102 TYR A N 1
ATOM 782 C CA . TYR A 1 102 ? -8.124 -3.888 -1.855 1.00 97.44 102 TYR A CA 1
ATOM 783 C C . TYR A 1 102 ? -9.452 -4.342 -2.465 1.00 97.44 102 TYR A C 1
ATOM 785 O O . TYR A 1 102 ? -10.444 -3.616 -2.415 1.00 97.44 102 TYR A O 1
ATOM 793 N N . ARG A 1 103 ? -9.507 -5.577 -2.976 1.00 98.25 103 ARG A N 1
ATOM 794 C CA . ARG A 1 103 ? -10.727 -6.185 -3.545 1.00 98.25 103 ARG A CA 1
ATOM 795 C C . ARG A 1 103 ? -11.829 -6.407 -2.511 1.00 98.25 103 ARG A C 1
ATOM 797 O O . ARG A 1 103 ? -12.994 -6.536 -2.866 1.00 98.25 103 ARG A O 1
ATOM 804 N N . ASN A 1 104 ? -11.466 -6.447 -1.231 1.00 98.00 104 ASN A N 1
ATOM 805 C CA . ASN A 1 104 ? -12.405 -6.636 -0.133 1.00 98.00 104 ASN A CA 1
ATOM 806 C C . ASN A 1 104 ? -12.842 -5.328 0.532 1.00 98.00 104 ASN A C 1
ATOM 808 O O . ASN A 1 104 ? -13.619 -5.394 1.475 1.00 98.00 104 ASN A O 1
ATOM 812 N N . ILE A 1 105 ? -12.412 -4.147 0.075 1.00 97.62 105 ILE A N 1
ATOM 813 C CA . ILE A 1 105 ? -12.735 -2.879 0.756 1.00 97.62 105 ILE A CA 1
ATOM 814 C C . ILE A 1 105 ? -14.248 -2.665 0.902 1.00 97.62 105 ILE A C 1
ATOM 816 O O . ILE A 1 105 ? -14.719 -2.368 2.000 1.00 97.62 105 ILE A O 1
ATOM 820 N N . ASP A 1 106 ? -15.022 -2.878 -0.164 1.00 98.06 106 ASP A N 1
ATOM 821 C CA . ASP A 1 106 ? -16.482 -2.745 -0.092 1.00 98.06 106 ASP A CA 1
ATOM 822 C C . ASP A 1 106 ? -17.102 -3.804 0.822 1.00 98.06 106 ASP A C 1
ATOM 824 O O . ASP A 1 106 ? -18.001 -3.501 1.606 1.00 98.06 106 ASP A O 1
ATOM 828 N N . ARG A 1 107 ? -16.592 -5.039 0.772 1.00 97.94 107 ARG A N 1
ATOM 829 C CA . ARG A 1 107 ? -17.103 -6.132 1.600 1.00 97.94 107 ARG A CA 1
ATOM 830 C C . ARG A 1 107 ? -16.799 -5.918 3.082 1.00 97.94 107 ARG A C 1
ATOM 832 O O . ARG A 1 107 ? -17.666 -6.149 3.919 1.00 97.94 107 ARG A O 1
ATOM 839 N N . ASN A 1 108 ? -15.598 -5.453 3.404 1.00 97.69 108 ASN A N 1
ATOM 840 C CA . ASN A 1 108 ? -15.190 -5.098 4.759 1.00 97.69 108 ASN A CA 1
ATOM 841 C C . ASN A 1 108 ? -16.059 -3.959 5.295 1.00 97.69 108 ASN A C 1
ATOM 843 O O . ASN A 1 108 ? -16.526 -4.035 6.426 1.00 97.69 108 ASN A O 1
ATOM 847 N N . TRP A 1 109 ? -16.336 -2.942 4.473 1.00 97.25 109 TRP A N 1
ATOM 848 C CA . TRP A 1 109 ? -17.253 -1.862 4.834 1.00 97.25 109 TRP A CA 1
ATOM 849 C C . TRP A 1 109 ? -18.668 -2.377 5.142 1.00 97.25 109 TRP A C 1
ATOM 851 O O . TRP A 1 109 ? -19.237 -2.007 6.166 1.00 97.25 109 TRP A O 1
ATOM 861 N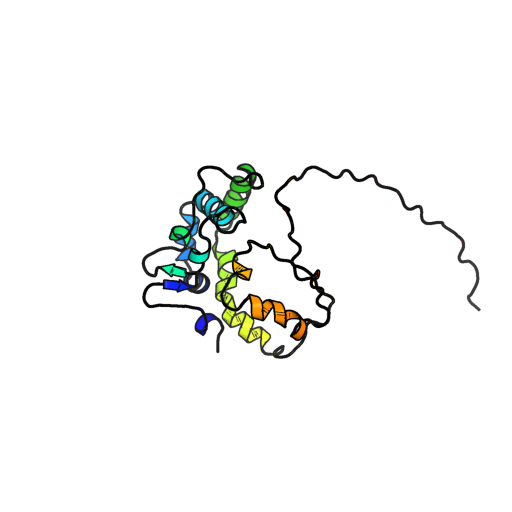 N . GLU A 1 110 ? -19.215 -3.282 4.322 1.00 97.94 110 GLU A N 1
ATOM 862 C CA . GLU A 1 110 ? -20.523 -3.908 4.582 1.00 97.94 110 GLU A CA 1
ATOM 863 C C . GLU A 1 110 ? -20.527 -4.729 5.879 1.00 97.94 110 GLU A C 1
ATOM 865 O O . GLU A 1 110 ? -21.468 -4.649 6.666 1.00 97.94 110 GLU A O 1
ATOM 870 N N . LEU A 1 111 ? -19.473 -5.513 6.119 1.00 98.25 111 LEU A N 1
ATOM 871 C CA . LEU A 1 111 ? -19.337 -6.347 7.315 1.00 98.25 111 LEU A CA 1
ATOM 872 C C . LEU A 1 111 ? -19.182 -5.526 8.599 1.00 98.25 111 LEU A C 1
ATOM 874 O O . LEU A 1 111 ? -19.587 -5.984 9.665 1.00 98.25 111 LEU A O 1
ATOM 878 N N . LEU A 1 112 ? -18.622 -4.319 8.501 1.00 97.12 112 LEU A N 1
ATOM 879 C CA . LEU A 1 112 ? -18.465 -3.398 9.624 1.00 97.12 112 LEU A CA 1
ATOM 880 C C . LEU A 1 112 ? -19.711 -2.537 9.883 1.00 97.12 112 LEU A C 1
ATOM 882 O O . LEU A 1 112 ? -19.726 -1.791 10.860 1.00 97.12 112 LEU A O 1
ATOM 886 N N . ALA A 1 113 ? -20.777 -2.664 9.083 1.00 97.12 113 ALA A N 1
ATOM 887 C CA . ALA A 1 113 ? -22.021 -1.916 9.280 1.00 97.12 113 ALA A CA 1
ATOM 888 C C . ALA A 1 113 ? -22.626 -2.032 10.699 1.00 97.12 113 ALA A C 1
ATOM 890 O O . ALA A 1 113 ? -23.081 -1.007 11.210 1.00 97.12 113 ALA A O 1
ATOM 891 N N . PRO A 1 114 ? -22.595 -3.193 11.395 1.00 97.94 114 PRO A N 1
ATOM 892 C CA . PRO A 1 114 ? -23.070 -3.290 12.781 1.00 97.94 114 PRO A CA 1
ATOM 893 C C . PRO A 1 114 ? -22.302 -2.416 13.784 1.00 97.94 114 PRO A C 1
ATOM 895 O O . PRO A 1 114 ? -22.803 -2.157 14.873 1.00 97.94 114 PRO A O 1
ATOM 898 N N . PHE A 1 115 ? -21.098 -1.960 13.428 1.00 96.62 115 PHE A N 1
ATOM 899 C CA . PHE A 1 115 ? -20.255 -1.092 14.251 1.00 96.62 115 PHE A CA 1
ATOM 900 C C . PHE A 1 115 ? -20.343 0.384 13.840 1.00 96.62 115 PHE A C 1
ATOM 902 O O . PHE A 1 115 ? -19.555 1.203 14.314 1.00 96.62 115 PHE A O 1
ATOM 909 N N . ALA A 1 116 ? -21.278 0.755 12.961 1.00 95.31 116 ALA A N 1
ATOM 910 C CA . ALA A 1 116 ? -21.470 2.147 12.576 1.00 95.31 116 ALA A CA 1
ATOM 911 C C . ALA A 1 116 ? -21.755 3.023 13.813 1.00 95.31 116 ALA A C 1
ATOM 913 O O . ALA A 1 116 ? -22.698 2.778 14.561 1.00 95.31 116 ALA A O 1
ATOM 914 N N . GLY A 1 117 ? -20.921 4.044 14.030 1.00 94.50 117 GLY A N 1
ATOM 915 C CA . GLY A 1 117 ? -21.008 4.947 15.185 1.00 94.50 117 GLY A CA 1
ATOM 916 C C . GLY A 1 117 ? -20.361 4.425 16.474 1.00 94.50 117 GLY A C 1
ATOM 917 O O . GLY A 1 117 ? -20.307 5.164 17.455 1.00 94.50 117 GLY A O 1
ATOM 918 N N . ALA A 1 118 ? -19.844 3.193 16.492 1.00 97.12 118 ALA A N 1
ATOM 919 C CA . ALA A 1 118 ? -19.066 2.695 17.620 1.00 97.12 118 ALA A CA 1
ATOM 920 C C . ALA A 1 118 ? -17.705 3.408 17.710 1.00 97.12 118 ALA A C 1
ATOM 922 O O . ALA A 1 118 ? -17.114 3.786 16.697 1.00 97.12 118 ALA A O 1
ATOM 923 N N . VAL A 1 119 ? -17.193 3.549 18.934 1.00 97.31 119 VAL A N 1
ATOM 924 C CA . VAL A 1 119 ? -15.863 4.110 19.207 1.00 97.31 119 VAL A CA 1
ATOM 925 C C . VAL A 1 119 ? -14.884 3.018 19.628 1.00 97.31 119 VAL A C 1
ATOM 927 O O . VAL A 1 119 ? -15.260 2.034 20.268 1.00 97.31 119 VAL A O 1
ATOM 930 N N . VAL A 1 120 ? -13.605 3.208 19.315 1.00 96.69 120 VAL A N 1
ATOM 931 C CA . VAL A 1 120 ? -12.517 2.356 19.802 1.00 96.69 120 VAL A CA 1
ATOM 932 C C . VAL A 1 120 ? -12.157 2.796 21.220 1.00 96.69 120 VAL A C 1
ATOM 934 O O . VAL A 1 120 ? -11.625 3.885 21.432 1.00 96.69 120 VAL A O 1
ATOM 937 N N . THR A 1 121 ? -12.462 1.953 22.207 1.00 96.88 121 THR A N 1
ATOM 938 C CA . THR A 1 121 ? -12.297 2.283 23.634 1.00 96.88 121 THR A CA 1
ATOM 939 C C . THR A 1 121 ? -10.944 1.889 24.211 1.00 96.88 121 THR A C 1
ATOM 941 O O . THR A 1 121 ? -10.618 2.324 25.311 1.00 96.88 121 THR A O 1
ATOM 944 N N . VAL A 1 122 ? -10.147 1.088 23.504 1.00 97.06 122 VAL A N 1
ATOM 945 C CA . VAL A 1 122 ? -8.793 0.735 23.948 1.00 97.06 122 VAL A CA 1
ATOM 946 C C . VAL A 1 122 ? -7.845 1.932 23.782 1.00 97.06 122 VAL A C 1
ATOM 948 O O . VAL A 1 122 ? -7.957 2.650 22.786 1.00 97.06 122 VAL A O 1
ATOM 951 N N . PRO A 1 123 ? -6.900 2.168 24.715 1.00 96.19 123 PRO A N 1
ATOM 952 C CA . PRO A 1 123 ? -5.846 3.157 24.511 1.00 96.19 123 PRO A CA 1
ATOM 953 C C . PRO A 1 123 ? -5.072 2.872 23.222 1.00 96.19 123 PRO A C 1
ATOM 955 O O . PRO A 1 123 ? -4.617 1.747 23.008 1.00 96.19 123 PRO A O 1
ATOM 958 N N . ALA A 1 124 ? -4.909 3.891 22.380 1.00 95.25 124 ALA A N 1
ATOM 959 C CA . ALA A 1 124 ? -4.283 3.762 21.068 1.00 95.25 124 ALA A CA 1
ATOM 960 C C . ALA A 1 124 ? -3.241 4.863 20.837 1.00 95.25 124 ALA A C 1
ATOM 962 O O . ALA A 1 124 ? -3.307 5.930 21.448 1.00 95.25 124 ALA A O 1
ATOM 963 N N . LEU A 1 125 ? -2.293 4.606 19.937 1.00 94.06 125 LEU A N 1
ATOM 964 C CA . LEU A 1 125 ? -1.279 5.557 19.481 1.00 94.06 125 LEU A CA 1
ATOM 965 C C . LEU A 1 125 ? -1.368 5.662 17.957 1.00 94.06 125 LEU A C 1
ATOM 967 O O . LEU A 1 125 ? -1.373 4.636 17.277 1.00 94.06 125 LEU A O 1
ATOM 971 N N . TYR A 1 126 ? -1.418 6.885 17.431 1.00 92.25 126 TYR A N 1
ATOM 972 C CA . TYR A 1 126 ? -1.288 7.135 15.995 1.00 92.25 126 TYR A CA 1
ATOM 973 C C . TYR A 1 126 ? 0.135 7.599 15.676 1.00 92.25 126 TYR A C 1
ATOM 975 O O . TYR A 1 126 ? 0.616 8.567 16.261 1.00 92.25 126 TYR A O 1
ATOM 983 N N . VAL A 1 127 ? 0.796 6.915 14.740 1.00 90.75 127 VAL A N 1
ATOM 984 C CA . VAL A 1 127 ? 2.158 7.227 14.285 1.00 90.75 127 VAL A CA 1
ATOM 985 C C . VAL A 1 127 ? 2.151 7.319 12.767 1.00 90.75 127 VAL A C 1
ATOM 987 O O . VAL A 1 127 ? 1.646 6.419 12.101 1.00 90.75 127 VAL A O 1
ATOM 990 N N . ALA A 1 128 ? 2.737 8.383 12.224 1.00 89.62 128 ALA A N 1
ATOM 991 C CA . ALA A 1 128 ? 2.923 8.546 10.789 1.00 89.62 128 ALA A CA 1
ATOM 992 C C . ALA A 1 128 ? 4.221 9.305 10.486 1.00 89.62 128 ALA A C 1
ATOM 994 O O . ALA A 1 128 ? 4.689 10.105 11.298 1.00 89.62 128 ALA A O 1
ATOM 995 N N . GLY A 1 129 ? 4.803 9.058 9.311 1.00 87.56 129 GLY A N 1
ATOM 996 C CA . GLY A 1 129 ? 5.960 9.812 8.830 1.00 87.56 129 GLY A CA 1
ATOM 997 C C . GLY A 1 129 ? 5.556 11.180 8.271 1.00 87.56 129 GLY A C 1
ATOM 998 O O . GLY A 1 129 ? 4.542 11.305 7.591 1.00 87.56 129 GLY A O 1
ATOM 999 N N . ASP A 1 130 ? 6.390 12.205 8.463 1.00 86.38 130 ASP A N 1
ATOM 1000 C CA . ASP A 1 130 ? 6.182 13.554 7.893 1.00 86.38 130 ASP A CA 1
ATOM 1001 C C . ASP A 1 130 ? 6.196 13.583 6.347 1.00 86.38 130 ASP A C 1
ATOM 1003 O O . ASP A 1 130 ? 5.750 14.532 5.687 1.00 86.38 130 ASP A O 1
ATOM 1007 N N . ARG A 1 131 ? 6.725 12.511 5.760 1.00 87.06 131 ARG A N 1
ATOM 1008 C CA . ARG A 1 131 ? 6.851 12.262 4.327 1.00 87.06 131 ARG A CA 1
ATOM 1009 C C . ARG A 1 131 ? 5.995 11.087 3.838 1.00 87.06 131 ARG A C 1
ATOM 1011 O O . ARG A 1 131 ? 6.146 10.678 2.687 1.00 87.06 131 ARG A O 1
ATOM 1018 N N . ASP A 1 132 ? 5.100 10.576 4.679 1.00 86.12 132 ASP A N 1
ATOM 1019 C CA . ASP A 1 132 ? 4.130 9.549 4.301 1.00 86.12 132 ASP A CA 1
ATOM 1020 C C . ASP A 1 132 ? 3.167 10.085 3.226 1.00 86.12 132 ASP A C 1
ATOM 1022 O O . ASP A 1 132 ? 2.644 11.198 3.335 1.00 86.12 132 ASP A O 1
ATOM 1026 N N . LEU A 1 133 ? 2.962 9.300 2.167 1.00 84.25 133 LEU A N 1
ATOM 1027 C CA . LEU A 1 133 ? 2.071 9.640 1.061 1.00 84.25 133 LEU A CA 1
ATOM 1028 C C . LEU A 1 133 ? 0.605 9.717 1.501 1.00 84.25 133 LEU A C 1
ATOM 1030 O O . LEU A 1 133 ? -0.114 10.620 1.081 1.00 84.25 133 LEU A O 1
ATOM 1034 N N . VAL A 1 134 ? 0.153 8.780 2.335 1.00 86.38 134 VAL A N 1
ATOM 1035 C CA . VAL A 1 134 ? -1.251 8.678 2.744 1.00 86.38 134 VAL A CA 1
ATOM 1036 C C . VAL A 1 134 ? -1.638 9.894 3.572 1.00 86.38 134 VAL A C 1
ATOM 1038 O O . VAL A 1 134 ? -2.708 10.449 3.365 1.00 86.38 134 VAL A O 1
ATOM 1041 N N . VAL A 1 135 ? -0.745 10.385 4.437 1.00 87.50 135 VAL A N 1
ATOM 1042 C CA . VAL A 1 135 ? -0.971 11.621 5.211 1.00 87.50 135 VAL A CA 1
ATOM 1043 C C . VAL A 1 135 ? -1.162 12.845 4.306 1.00 87.50 135 VAL A C 1
ATOM 1045 O O . VAL A 1 135 ? -1.831 13.798 4.697 1.00 87.50 135 VAL A O 1
ATOM 1048 N N . ARG A 1 136 ? -0.604 12.821 3.091 1.00 84.38 136 ARG A N 1
ATOM 1049 C CA . ARG A 1 136 ? -0.675 13.921 2.117 1.00 84.38 136 ARG A CA 1
ATOM 1050 C C . ARG A 1 136 ? -1.878 13.839 1.184 1.00 84.38 136 ARG A C 1
ATOM 1052 O O . ARG A 1 136 ? -2.095 14.775 0.416 1.00 84.38 136 ARG A O 1
ATOM 1059 N N . PHE A 1 137 ? -2.665 12.763 1.229 1.00 85.62 137 PHE A N 1
ATOM 1060 C CA . PHE A 1 137 ? -3.867 12.682 0.406 1.00 85.62 137 PHE A CA 1
ATOM 1061 C C . PHE A 1 137 ? -4.877 13.781 0.771 1.00 85.62 137 PHE A C 1
ATOM 1063 O O . PHE A 1 137 ? -5.005 14.144 1.946 1.00 85.62 137 PHE A O 1
ATOM 1070 N N . PRO A 1 138 ? -5.633 14.303 -0.215 1.00 86.25 138 PRO A N 1
ATOM 1071 C CA . PRO A 1 138 ? -6.653 15.313 0.040 1.00 86.25 138 PRO A CA 1
ATOM 1072 C C . PRO A 1 138 ? -7.630 14.880 1.143 1.00 86.25 138 PRO A C 1
ATOM 1074 O O . PRO A 1 138 ? -8.171 13.777 1.105 1.00 86.25 138 PRO A O 1
ATOM 1077 N N . GLY A 1 139 ? -7.858 15.754 2.127 1.00 87.31 139 GLY A N 1
ATOM 1078 C CA . GLY A 1 139 ? -8.774 15.510 3.249 1.00 87.31 139 GLY A CA 1
ATOM 1079 C C . GLY A 1 139 ? -8.177 14.753 4.442 1.00 87.31 139 GLY A C 1
ATOM 1080 O O . GLY A 1 139 ? -8.817 14.683 5.494 1.00 87.31 139 GLY A O 1
ATOM 1081 N N . MET A 1 140 ? -6.959 14.209 4.330 1.00 89.31 140 MET A N 1
ATOM 1082 C CA . MET A 1 140 ? -6.362 13.419 5.414 1.00 89.31 140 MET A CA 1
ATOM 1083 C C . MET A 1 140 ? -5.934 14.260 6.613 1.00 89.31 140 MET A C 1
ATOM 1085 O O . MET A 1 140 ? -6.027 13.775 7.734 1.00 89.31 140 MET A O 1
ATOM 1089 N N . GLU A 1 141 ? -5.561 15.527 6.424 1.00 88.06 141 GLU A N 1
ATOM 1090 C CA . GLU A 1 141 ? -5.285 16.443 7.539 1.00 88.06 141 GLU A CA 1
ATOM 1091 C C . GLU A 1 141 ? -6.514 16.599 8.446 1.00 88.06 141 GLU A C 1
ATOM 1093 O O . GLU A 1 141 ? -6.423 16.438 9.665 1.00 88.06 141 GLU A O 1
ATOM 1098 N N . GLN A 1 142 ? -7.688 16.832 7.850 1.00 90.75 142 GLN A N 1
ATOM 1099 C CA . GLN A 1 142 ? -8.938 16.956 8.597 1.00 90.75 142 GLN A CA 1
ATOM 1100 C C . GLN A 1 142 ? -9.349 15.614 9.213 1.00 90.75 142 GLN A C 1
ATOM 1102 O O . GLN A 1 142 ? -9.827 15.587 10.346 1.00 90.75 142 GLN A O 1
ATOM 1107 N N . LEU A 1 143 ? -9.158 14.495 8.507 1.00 90.69 143 LEU A N 1
ATOM 1108 C CA . LEU A 1 143 ? -9.464 13.168 9.046 1.00 90.69 143 LEU A CA 1
ATOM 1109 C C . LEU A 1 143 ? -8.586 12.838 10.259 1.00 90.69 143 LEU A C 1
ATOM 1111 O O . LEU A 1 143 ? -9.109 12.407 11.284 1.00 90.69 143 LEU A O 1
ATOM 1115 N N . ILE A 1 144 ? -7.277 13.094 10.170 1.00 91.38 144 ILE A N 1
ATOM 1116 C CA . ILE A 1 144 ? -6.311 12.871 11.253 1.00 91.38 144 ILE A CA 1
ATOM 1117 C C . ILE A 1 144 ? -6.655 13.741 12.465 1.00 91.38 144 ILE A C 1
ATOM 1119 O O . ILE A 1 144 ? -6.711 13.227 13.583 1.00 91.38 144 ILE A O 1
ATOM 1123 N N . ALA A 1 145 ? -6.957 15.027 12.254 1.00 89.44 145 ALA A N 1
ATOM 1124 C CA . ALA A 1 145 ? -7.363 15.939 13.325 1.00 89.44 145 ALA A CA 1
ATOM 1125 C C . ALA A 1 145 ? -8.632 15.475 14.070 1.00 89.44 145 ALA A C 1
ATOM 1127 O O . ALA A 1 145 ? -8.795 15.780 15.249 1.00 89.44 145 ALA A O 1
ATOM 1128 N N . ASN A 1 146 ? -9.500 14.703 13.406 1.00 92.88 146 ASN A N 1
ATOM 1129 C CA . ASN A 1 146 ? -10.757 14.195 13.958 1.00 92.88 146 ASN A CA 1
ATOM 1130 C C . ASN A 1 146 ? -10.695 12.728 14.430 1.00 92.88 146 ASN A C 1
ATOM 1132 O O . ASN A 1 146 ? -11.716 12.182 14.851 1.00 92.88 146 ASN A O 1
ATOM 1136 N N . LEU A 1 147 ? -9.532 12.061 14.408 1.00 93.19 147 LEU A N 1
ATOM 1137 C CA . LEU A 1 147 ? -9.430 10.660 14.851 1.00 93.19 147 LEU A CA 1
ATOM 1138 C C . LEU A 1 147 ? -9.877 10.462 16.308 1.00 93.19 147 LEU A C 1
ATOM 1140 O O . LEU A 1 147 ? -10.447 9.421 16.638 1.00 93.19 147 LEU A O 1
ATOM 1144 N N . SER A 1 148 ? -9.676 11.463 17.170 1.00 92.75 148 SER A N 1
ATOM 1145 C CA . SER A 1 148 ? -10.100 11.430 18.578 1.00 92.75 148 SER A CA 1
ATOM 1146 C C . SER A 1 148 ? -11.619 11.328 18.757 1.00 92.75 148 SER A C 1
ATOM 1148 O O . SER A 1 148 ? -12.075 10.843 19.790 1.00 92.75 148 SER A O 1
ATOM 1150 N N . THR A 1 149 ? -12.416 11.703 17.748 1.00 94.19 149 THR A N 1
ATOM 1151 C CA . THR A 1 149 ? -13.872 11.494 17.747 1.00 94.19 149 THR A CA 1
ATOM 1152 C C . THR A 1 149 ? -14.235 10.007 17.699 1.00 94.19 149 THR A C 1
ATOM 1154 O O . THR A 1 149 ? -15.218 9.596 18.311 1.00 94.19 149 THR A O 1
ATOM 1157 N N . PHE A 1 150 ? -13.435 9.186 17.012 1.00 94.31 150 PHE A N 1
ATOM 1158 C CA . PHE A 1 150 ? -13.661 7.740 16.877 1.00 94.31 150 PHE A CA 1
ATOM 1159 C C . PHE A 1 150 ? -12.832 6.914 17.865 1.00 94.31 150 PHE A C 1
ATOM 1161 O O . PHE A 1 150 ? -13.179 5.772 18.165 1.00 94.31 150 PHE A O 1
ATOM 1168 N N . VAL A 1 151 ? -11.742 7.486 18.377 1.00 96.25 151 VAL A N 1
ATOM 1169 C CA . VAL A 1 151 ? -10.806 6.847 19.305 1.00 96.25 151 VAL A CA 1
ATOM 1170 C C . VAL A 1 151 ? -10.559 7.797 20.490 1.00 96.25 151 VAL A C 1
ATOM 1172 O O . VAL A 1 151 ? -9.557 8.509 20.515 1.00 96.25 151 VAL A O 1
ATOM 1175 N N . PRO A 1 152 ? -11.454 7.853 21.495 1.00 95.38 152 PRO A N 1
ATOM 1176 C CA . PRO A 1 152 ? -11.383 8.860 22.562 1.00 95.38 152 PRO A CA 1
ATOM 1177 C C . PRO A 1 152 ? -10.112 8.794 23.418 1.00 95.38 152 PRO A C 1
ATOM 1179 O O . PRO A 1 152 ? -9.685 9.798 23.979 1.00 95.38 152 PRO A O 1
ATOM 1182 N N . GLN A 1 153 ? -9.493 7.612 23.514 1.00 95.25 153 GLN A N 1
ATOM 1183 C CA . GLN A 1 153 ? -8.228 7.394 24.226 1.00 95.25 153 GLN A CA 1
ATOM 1184 C C . GLN A 1 153 ? -7.015 7.411 23.284 1.00 95.25 153 GLN A C 1
ATOM 1186 O O . GLN A 1 153 ? -5.996 6.767 23.558 1.00 95.25 153 GLN A O 1
ATOM 1191 N N . LEU A 1 154 ? -7.127 8.115 22.156 1.00 94.38 154 LEU A N 1
ATOM 1192 C CA . LEU A 1 154 ? -6.025 8.277 21.226 1.00 94.38 154 LEU A CA 1
ATOM 1193 C C . LEU A 1 154 ? -4.975 9.208 21.813 1.00 94.38 154 LEU A C 1
ATOM 1195 O O . LEU A 1 154 ? -5.220 10.382 22.086 1.00 94.38 154 LEU A O 1
ATOM 1199 N N . ARG A 1 155 ? -3.764 8.685 21.935 1.00 88.00 155 ARG A N 1
ATOM 1200 C CA . ARG A 1 155 ? -2.578 9.501 22.112 1.00 88.00 155 ARG A CA 1
ATOM 1201 C C . ARG A 1 155 ? -2.115 9.896 20.722 1.00 88.00 155 ARG A C 1
ATOM 1203 O O . ARG A 1 155 ? -1.682 9.057 19.934 1.00 88.00 155 ARG A O 1
ATOM 1210 N N . ALA A 1 156 ? -2.253 11.176 20.420 1.00 68.50 156 ALA A N 1
ATOM 1211 C CA . ALA A 1 156 ? -1.314 11.804 19.519 1.00 68.50 156 ALA A CA 1
ATOM 1212 C C . ALA A 1 156 ? -0.097 12.121 20.383 1.00 68.50 156 ALA A C 1
ATOM 1214 O O . ALA A 1 156 ? -0.247 12.788 21.410 1.00 68.50 156 ALA A O 1
ATOM 1215 N N . ASP A 1 157 ? 1.092 11.661 20.008 1.00 55.28 157 ASP A N 1
ATOM 1216 C CA . ASP A 1 157 ? 2.272 12.379 20.471 1.00 55.28 157 ASP A CA 1
ATOM 1217 C C . ASP A 1 157 ? 2.118 13.797 19.899 1.00 55.28 157 ASP A C 1
ATOM 1219 O O . ASP A 1 157 ? 2.123 14.003 18.688 1.00 55.28 157 ASP A O 1
ATOM 1223 N N . GLY A 1 158 ? 1.738 14.734 20.773 1.00 40.53 158 GLY A N 1
ATOM 1224 C CA . GLY A 1 158 ? 1.399 16.109 20.430 1.00 40.53 158 GLY A CA 1
ATOM 1225 C C . GLY A 1 158 ? 2.638 16.839 19.925 1.00 40.53 158 GLY A C 1
ATOM 1226 O O . GLY A 1 158 ? 3.689 16.786 20.560 1.00 40.53 158 GLY A O 1
ATOM 1227 N N . HIS A 1 159 ? 2.476 17.553 18.810 1.00 34.06 159 HIS A N 1
ATOM 1228 C CA . HIS A 1 159 ? 3.464 17.764 17.746 1.00 34.06 159 HIS A CA 1
ATOM 1229 C C . HIS A 1 159 ? 3.665 16.510 16.927 1.00 34.06 159 HIS A C 1
ATOM 1231 O O . HIS A 1 159 ? 4.098 15.507 17.468 1.00 34.06 159 HIS A O 1
ATOM 1237 N N . ALA A 1 160 ? 3.475 16.621 15.610 1.00 40.09 160 ALA A N 1
ATOM 1238 C CA . ALA A 1 160 ? 4.178 15.787 14.654 1.00 40.09 160 ALA A CA 1
ATOM 1239 C C . ALA A 1 160 ? 5.590 15.537 15.189 1.00 40.09 160 ALA A C 1
ATOM 1241 O O . ALA A 1 160 ? 6.465 16.407 15.106 1.00 40.09 160 ALA A O 1
ATOM 1242 N N . ALA A 1 161 ? 5.799 14.370 15.798 1.00 38.97 161 ALA A N 1
ATOM 1243 C CA . ALA A 1 161 ? 7.120 13.864 15.991 1.00 38.97 161 ALA A CA 1
ATOM 1244 C C . ALA A 1 161 ? 7.597 13.767 14.552 1.00 38.97 161 ALA A C 1
ATOM 1246 O O . ALA A 1 161 ? 7.220 12.873 13.798 1.00 38.97 161 ALA A O 1
ATOM 1247 N N . ARG A 1 162 ? 8.403 14.751 14.149 1.00 41.09 162 ARG A N 1
ATOM 1248 C CA . ARG A 1 162 ? 9.588 14.482 13.365 1.00 41.09 162 ARG A CA 1
ATOM 1249 C C . ARG A 1 162 ? 10.211 13.263 14.034 1.00 41.09 162 ARG A C 1
ATOM 1251 O O . ARG A 1 162 ? 11.095 13.397 14.878 1.00 41.09 162 ARG A O 1
ATOM 1258 N N . LEU A 1 163 ? 9.748 12.075 13.656 1.00 34.62 163 LEU A N 1
ATOM 1259 C CA . LEU A 1 163 ? 10.583 10.907 13.552 1.00 34.62 163 LEU A CA 1
ATOM 1260 C C . LEU A 1 163 ? 11.643 11.350 12.551 1.00 34.62 163 LEU A C 1
ATOM 1262 O O . LEU A 1 163 ? 11.543 11.139 11.346 1.00 34.62 163 LEU A O 1
ATOM 1266 N N . ARG A 1 164 ? 12.637 12.091 13.060 1.00 30.73 164 ARG A N 1
ATOM 1267 C CA . ARG A 1 164 ? 13.938 12.152 12.437 1.00 30.73 164 ARG A CA 1
ATOM 1268 C C . ARG A 1 164 ? 14.337 10.697 12.369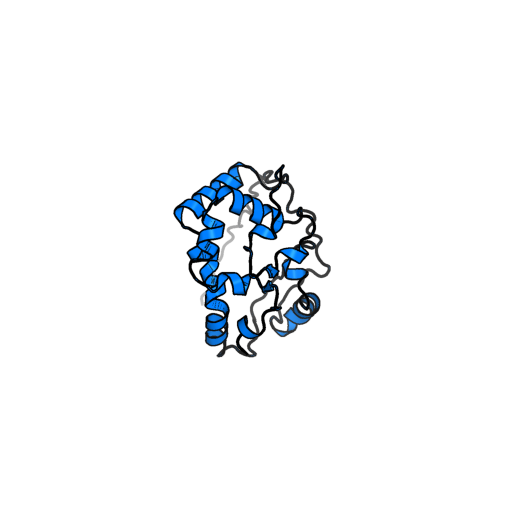 1.00 30.73 164 ARG A C 1
ATOM 1270 O O . ARG A 1 164 ? 14.639 10.117 13.400 1.00 30.73 164 ARG A O 1
ATOM 1277 N N . ALA A 1 165 ? 14.242 10.153 11.166 1.00 30.25 165 ALA A N 1
ATOM 1278 C CA . ALA A 1 165 ? 14.925 8.954 10.766 1.00 30.25 165 ALA A CA 1
ATOM 1279 C C . ALA A 1 165 ? 14.829 7.794 11.781 1.00 30.25 165 ALA A C 1
ATOM 1281 O O . ALA A 1 165 ? 15.709 7.599 12.611 1.00 30.25 165 ALA A O 1
ATOM 1282 N N . LEU A 1 166 ? 13.841 6.919 11.581 1.00 30.38 166 LEU A N 1
ATOM 1283 C CA . LEU A 1 166 ? 14.179 5.489 11.602 1.00 30.38 166 LEU A CA 1
ATOM 1284 C C . LEU A 1 166 ? 15.010 5.085 10.356 1.00 30.38 166 LEU A C 1
ATOM 1286 O O . LEU A 1 166 ? 15.400 3.934 10.223 1.00 30.38 166 LEU A O 1
ATOM 1290 N N . ASP A 1 167 ? 15.382 6.054 9.509 1.00 34.84 167 ASP A N 1
ATOM 1291 C CA . ASP A 1 167 ? 16.454 5.999 8.508 1.00 34.84 167 ASP A CA 1
ATOM 1292 C C . ASP A 1 167 ? 17.836 6.298 9.119 1.00 34.84 167 ASP A C 1
ATOM 1294 O O . ASP A 1 167 ? 18.485 7.282 8.766 1.00 34.84 167 ASP A O 1
ATOM 1298 N N . ALA A 1 168 ? 18.289 5.485 10.069 1.00 31.69 168 ALA A N 1
ATOM 1299 C CA . ALA A 1 168 ? 19.716 5.237 10.281 1.00 31.69 168 ALA A CA 1
ATOM 1300 C C . ALA A 1 168 ? 19.900 4.140 11.329 1.00 31.69 168 ALA A C 1
ATOM 1302 O O . ALA A 1 168 ? 19.648 4.340 12.512 1.00 31.69 168 ALA A O 1
ATOM 1303 N N . ALA A 1 169 ? 20.462 3.027 10.868 1.00 34.19 169 ALA A N 1
ATOM 1304 C CA . ALA A 1 169 ? 21.128 2.020 11.673 1.00 34.19 169 ALA A CA 1
ATOM 1305 C C . ALA A 1 169 ? 20.224 1.108 12.522 1.00 34.19 169 ALA A C 1
ATOM 1307 O O . ALA A 1 169 ? 19.966 1.324 13.704 1.00 34.19 169 ALA A O 1
ATOM 1308 N N . GLY A 1 170 ? 19.997 -0.085 11.970 1.00 33.31 170 GLY A N 1
ATOM 1309 C CA . GLY A 1 170 ? 20.375 -1.280 12.715 1.00 33.31 170 GLY A CA 1
ATOM 1310 C C . GLY A 1 170 ? 21.855 -1.193 13.110 1.00 33.31 170 GLY A C 1
ATOM 1311 O O . GLY A 1 170 ? 22.724 -1.712 12.422 1.00 33.31 170 GLY A O 1
ATOM 1312 N N . ALA A 1 171 ? 22.147 -0.505 14.211 1.00 30.78 171 ALA A N 1
ATOM 1313 C CA . ALA A 1 171 ? 23.381 -0.645 14.967 1.00 30.78 171 ALA A CA 1
ATOM 1314 C C . ALA A 1 171 ? 22.973 -0.934 16.410 1.00 30.78 171 ALA A C 1
ATOM 1316 O O . ALA A 1 171 ? 22.300 -0.142 17.064 1.00 30.78 171 ALA A O 1
ATOM 1317 N N . GLY A 1 172 ? 23.307 -2.143 16.851 1.00 37.97 172 GLY A N 1
ATOM 1318 C CA . GLY A 1 172 ? 22.773 -2.751 18.054 1.00 37.97 172 GLY A CA 1
ATOM 1319 C C . GLY A 1 172 ? 22.906 -1.902 19.312 1.00 37.97 172 GLY A C 1
ATOM 1320 O O . GLY A 1 172 ? 23.995 -1.507 19.714 1.00 37.97 172 GLY A O 1
ATOM 1321 N N . THR A 1 173 ? 21.806 -1.789 20.044 1.00 28.97 173 THR A N 1
ATOM 1322 C CA . THR A 1 173 ? 21.871 -1.678 21.496 1.00 28.97 173 THR A CA 1
ATOM 1323 C C . THR A 1 173 ? 21.895 -3.087 22.071 1.00 28.97 173 THR A C 1
ATOM 1325 O O . THR A 1 173 ? 20.863 -3.668 22.411 1.00 28.97 173 THR A O 1
ATOM 1328 N N . ARG A 1 174 ? 23.104 -3.640 22.226 1.00 34.56 174 ARG A N 1
ATOM 1329 C CA . ARG A 1 174 ? 23.381 -4.591 23.307 1.00 34.56 174 ARG A CA 1
ATOM 1330 C C . ARG A 1 174 ? 23.252 -3.797 24.615 1.00 34.56 174 ARG A C 1
ATOM 1332 O O . ARG A 1 174 ? 24.240 -3.334 25.167 1.00 34.56 174 ARG A O 1
ATOM 1339 N N . GLY A 1 175 ? 22.012 -3.569 25.044 1.00 28.84 175 GLY A N 1
ATOM 1340 C CA . GLY A 1 175 ? 21.680 -2.971 26.330 1.00 28.84 175 GLY A CA 1
ATOM 1341 C C . GLY A 1 175 ? 21.795 -4.036 27.410 1.00 28.84 175 GLY A C 1
ATOM 1342 O O . GLY A 1 175 ? 21.124 -5.065 27.358 1.00 28.84 175 GLY A O 1
ATOM 1343 N N . GLU A 1 176 ? 22.706 -3.810 28.346 1.00 29.08 176 GLU A N 1
ATOM 1344 C CA . GLU A 1 176 ? 22.976 -4.644 29.507 1.00 29.08 176 GLU A CA 1
ATOM 1345 C C . GLU A 1 176 ? 21.690 -5.112 30.201 1.00 29.08 176 GLU A C 1
ATOM 1347 O O . GLU A 1 176 ? 20.854 -4.316 30.633 1.00 29.08 176 GLU A O 1
ATOM 1352 N N . ARG A 1 177 ? 21.569 -6.432 30.385 1.00 32.72 177 ARG A N 1
ATOM 1353 C CA . ARG A 1 177 ? 20.645 -7.013 31.358 1.00 32.72 177 ARG A CA 1
ATOM 1354 C C . ARG A 1 177 ? 21.067 -6.561 32.754 1.00 32.72 177 ARG A C 1
ATOM 1356 O O . ARG A 1 177 ? 21.875 -7.220 33.404 1.00 32.72 177 ARG A O 1
ATOM 1363 N N . ARG A 1 178 ? 20.487 -5.471 33.252 1.00 30.86 178 ARG A N 1
ATOM 1364 C CA . ARG A 1 178 ? 20.413 -5.239 34.695 1.00 30.86 178 ARG A CA 1
ATOM 1365 C C . ARG A 1 178 ? 19.266 -6.081 35.230 1.00 30.86 178 ARG A C 1
ATOM 1367 O O . ARG A 1 178 ? 18.097 -5.741 35.083 1.00 30.86 178 ARG A O 1
ATOM 1374 N N . HIS A 1 179 ? 19.624 -7.222 35.812 1.00 29.62 179 HIS A N 1
ATOM 1375 C CA . HIS A 1 179 ? 18.734 -8.007 36.656 1.00 29.62 179 HIS A CA 1
ATOM 1376 C C . HIS A 1 179 ? 18.167 -7.106 37.761 1.00 29.62 179 HIS A C 1
ATOM 1378 O O . HIS A 1 179 ? 18.857 -6.795 38.731 1.00 29.62 179 HIS A O 1
ATOM 1384 N N . ALA A 1 180 ? 16.899 -6.716 37.640 1.00 30.97 180 ALA A N 1
ATOM 1385 C CA . ALA A 1 180 ? 16.120 -6.292 38.790 1.00 30.97 180 ALA A CA 1
ATOM 1386 C C . ALA A 1 180 ? 15.863 -7.543 39.640 1.00 30.97 180 ALA A C 1
ATOM 1388 O O . ALA A 1 180 ? 15.017 -8.383 39.336 1.00 30.97 180 ALA A O 1
ATOM 1389 N N . ARG A 1 181 ? 16.693 -7.713 40.668 1.00 29.75 181 ARG A N 1
ATOM 1390 C CA . ARG A 1 181 ? 16.548 -8.744 41.691 1.00 29.75 181 ARG A CA 1
ATOM 1391 C C . ARG A 1 181 ? 15.262 -8.446 42.464 1.00 29.75 181 ARG A C 1
ATOM 1393 O O . ARG A 1 181 ? 15.209 -7.472 43.206 1.00 29.75 181 ARG A O 1
ATOM 1400 N N . ILE A 1 182 ? 14.237 -9.270 42.272 1.00 33.84 182 ILE A N 1
ATOM 1401 C CA . ILE A 1 182 ? 13.026 -9.269 43.099 1.00 33.84 182 ILE A CA 1
ATOM 1402 C C . ILE A 1 182 ? 13.456 -9.615 44.536 1.00 33.84 182 ILE A C 1
ATOM 1404 O O . ILE A 1 182 ? 14.049 -10.681 44.733 1.00 33.84 182 ILE A O 1
ATOM 1408 N N . PRO A 1 183 ? 13.208 -8.766 45.550 1.00 31.27 183 PRO A N 1
ATOM 1409 C CA . PRO A 1 183 ? 13.439 -9.151 46.933 1.00 31.27 183 PRO A CA 1
ATOM 1410 C C . PRO A 1 183 ? 12.413 -10.218 47.321 1.00 31.27 183 PRO A C 1
ATOM 1412 O O . PRO A 1 183 ? 11.220 -9.942 47.424 1.00 31.27 183 PRO A O 1
ATOM 1415 N N . GLN A 1 184 ? 12.869 -11.453 47.539 1.00 34.00 184 GLN A N 1
ATOM 1416 C CA . GLN A 1 184 ? 12.072 -12.439 48.258 1.00 34.00 184 GLN A CA 1
ATOM 1417 C C . GLN A 1 184 ? 12.001 -12.026 49.731 1.00 34.00 184 GLN A C 1
ATOM 1419 O O . GLN A 1 184 ? 12.964 -12.175 50.479 1.00 34.00 184 GLN A O 1
ATOM 1424 N N . GLY A 1 185 ? 10.852 -11.486 50.133 1.00 31.52 185 GLY A N 1
ATOM 1425 C CA . GLY A 1 185 ? 10.546 -11.097 51.504 1.00 31.52 185 GLY A CA 1
ATOM 1426 C C . GLY A 1 185 ? 9.141 -11.546 51.892 1.00 31.52 185 GLY A C 1
ATOM 1427 O O . GLY A 1 185 ? 8.171 -10.888 51.553 1.00 31.52 185 GLY A O 1
ATOM 1428 N N . ARG A 1 186 ? 9.080 -12.703 52.564 1.00 34.41 186 ARG A N 1
ATOM 1429 C CA . ARG A 1 186 ? 8.031 -13.240 53.457 1.00 34.41 186 ARG A CA 1
ATOM 1430 C C . ARG A 1 186 ? 6.619 -12.635 53.348 1.00 34.41 186 ARG A C 1
ATOM 1432 O O . ARG A 1 186 ? 6.328 -11.631 53.986 1.00 34.41 186 ARG A O 1
ATOM 1439 N N . LEU A 1 187 ? 5.707 -13.387 52.731 1.00 31.50 187 LEU A N 1
ATOM 1440 C CA . LEU A 1 187 ? 4.297 -13.397 53.125 1.00 31.50 187 LEU A CA 1
ATOM 1441 C C . LEU A 1 187 ? 4.049 -14.693 53.913 1.00 31.50 187 LEU A C 1
ATOM 1443 O O . LEU A 1 187 ? 3.827 -15.760 53.343 1.00 31.50 187 LEU A O 1
ATOM 1447 N N . LYS A 1 188 ? 4.192 -14.612 55.234 1.00 32.78 188 LYS A N 1
ATOM 1448 C CA . LYS A 1 188 ? 3.546 -15.536 56.165 1.00 32.78 188 LYS A CA 1
ATOM 1449 C C . LYS A 1 188 ? 2.598 -14.690 57.007 1.00 32.78 188 LYS A C 1
ATOM 1451 O O . LYS A 1 188 ? 2.994 -13.619 57.452 1.00 32.78 188 LYS A O 1
ATOM 1456 N N . ASP A 1 189 ? 1.393 -15.220 57.174 1.00 36.28 189 ASP A N 1
ATOM 1457 C CA . ASP A 1 189 ? 0.374 -14.837 58.156 1.00 36.28 189 ASP A CA 1
ATOM 1458 C C . ASP A 1 189 ? -0.621 -13.748 57.723 1.00 36.28 189 ASP A C 1
ATOM 1460 O O . ASP A 1 189 ? -0.406 -12.562 57.938 1.00 36.28 189 ASP A O 1
ATOM 1464 N N . ALA A 1 190 ? -1.750 -14.191 57.150 1.00 32.16 190 ALA A N 1
ATOM 1465 C CA . ALA A 1 190 ? -3.098 -13.686 57.457 1.00 32.16 190 ALA A CA 1
ATOM 1466 C C . ALA A 1 190 ? -4.169 -14.503 56.700 1.00 32.16 190 ALA A C 1
ATOM 1468 O O . ALA A 1 190 ? -4.756 -14.048 55.723 1.00 32.16 190 ALA A O 1
ATOM 1469 N N . VAL A 1 191 ? -4.420 -15.733 57.158 1.00 37.28 191 VAL A N 1
ATOM 1470 C CA . VAL A 1 191 ? -5.735 -16.379 57.023 1.00 37.28 191 VAL A CA 1
ATOM 1471 C C . VAL A 1 191 ? -6.139 -16.816 58.423 1.00 37.28 191 VAL A C 1
ATOM 1473 O O . VAL A 1 191 ? -5.703 -17.865 58.900 1.00 37.28 191 VAL A O 1
ATOM 1476 N N . ARG A 1 192 ? -6.939 -15.981 59.083 1.00 36.53 192 ARG A N 1
ATOM 1477 C CA . ARG A 1 192 ? -8.022 -16.413 59.961 1.00 36.53 192 ARG A CA 1
ATOM 1478 C C . ARG A 1 192 ? -9.039 -15.294 60.112 1.00 36.53 192 ARG A C 1
ATOM 1480 O O . ARG A 1 192 ? -8.592 -14.139 60.268 1.00 36.53 192 ARG A O 1
#

Radius of gyration: 22.79 Å; chains: 1; bounding box: 46×35×81 Å